Protein AF-A0A7W3NK98-F1 (afdb_monomer_lite)

Sequence (318 aa):
MTLRQGLCSRAEPLLAQVRAHPFWTGLCDGTLPPESLWHFAEQDFRFTVPAYARALARTAAVARRPEQGALLAGAAGATFESLSRMSRELDVLADRFGTPGPAGGISPTTLAHTSLLTAVSTASLAAAIGGLLPMTWFHQQVCLDLRRRLVPGTRYTDWIAQYCPGDGFDGYVEAYLALIDDLAATASEAELALLEDGFLHGAYYELAFCEAAWQLQSWAGTTSERNSRSDTVRRGRARTHRRRRLCRAGDVALSRTSGSEVAARGPARRGGGPGTCPRHQPPHDGDLPAARSGSGDQGGWPPLRRRFGGRALRKPQL

Structure (mmCIF, N/CA/C/O backbone):
data_AF-A0A7W3NK98-F1
#
_entry.id   AF-A0A7W3NK98-F1
#
loop_
_atom_site.group_PDB
_atom_site.id
_atom_site.type_symbol
_atom_site.label_atom_id
_atom_site.label_alt_id
_atom_site.label_comp_id
_atom_site.label_asym_id
_atom_site.label_entity_id
_atom_site.label_seq_id
_atom_site.pdbx_PDB_ins_code
_atom_site.Cartn_x
_atom_site.Cartn_y
_atom_site.Cartn_z
_atom_site.occupancy
_atom_site.B_iso_or_equiv
_atom_site.auth_seq_id
_atom_site.auth_comp_id
_atom_site.auth_asym_id
_atom_site.auth_atom_id
_atom_site.pdbx_PDB_model_num
ATOM 1 N N . MET A 1 1 ? -3.304 -15.460 -21.647 1.00 72.81 1 MET A N 1
ATOM 2 C CA . MET A 1 1 ? -3.395 -14.708 -20.380 1.00 72.81 1 MET A CA 1
ATOM 3 C C . MET A 1 1 ? -2.160 -13.831 -20.298 1.00 72.81 1 MET A C 1
ATOM 5 O O . MET A 1 1 ? -1.079 -14.359 -20.525 1.00 72.81 1 MET A O 1
ATOM 9 N N . THR A 1 2 ? -2.302 -12.520 -20.102 1.00 89.31 2 THR A N 1
ATOM 10 C CA . THR A 1 2 ? -1.141 -11.616 -19.975 1.00 89.31 2 THR A CA 1
ATOM 11 C C . THR A 1 2 ? -0.456 -11.800 -18.616 1.00 89.31 2 THR A C 1
ATOM 13 O O . THR A 1 2 ? -1.066 -12.347 -17.693 1.00 89.31 2 THR A O 1
ATOM 16 N N . LEU A 1 3 ? 0.794 -11.339 -18.467 1.00 90.75 3 LEU A N 1
ATOM 17 C CA . LEU A 1 3 ? 1.532 -11.449 -17.199 1.00 90.75 3 LEU A CA 1
ATOM 18 C C . LEU A 1 3 ? 0.762 -10.792 -16.045 1.00 90.75 3 LEU A C 1
ATOM 20 O O . LEU A 1 3 ? 0.559 -11.422 -15.007 1.00 90.75 3 LEU A O 1
ATOM 24 N N . ARG A 1 4 ? 0.232 -9.578 -16.255 1.00 92.94 4 ARG A N 1
ATOM 25 C CA . ARG A 1 4 ? -0.585 -8.894 -15.241 1.00 92.94 4 ARG A CA 1
ATOM 26 C C . ARG A 1 4 ? -1.823 -9.694 -14.826 1.00 92.94 4 ARG A C 1
ATOM 28 O O . ARG A 1 4 ? -2.125 -9.774 -13.642 1.00 92.94 4 ARG A O 1
ATOM 35 N N . GLN A 1 5 ? -2.510 -10.340 -15.774 1.00 92.25 5 GLN A N 1
ATOM 36 C CA . GLN A 1 5 ? -3.683 -11.169 -15.474 1.00 92.25 5 GLN A CA 1
ATOM 37 C C . GLN A 1 5 ? -3.290 -12.383 -14.629 1.00 92.25 5 GLN A C 1
ATOM 39 O O . GLN A 1 5 ? -4.005 -12.734 -13.694 1.00 92.25 5 GLN A O 1
ATOM 44 N N . GLY A 1 6 ? -2.138 -12.994 -14.925 1.00 94.19 6 GLY A N 1
ATOM 45 C CA . GLY A 1 6 ? -1.601 -14.095 -14.131 1.00 94.19 6 GLY A CA 1
ATOM 46 C C . GLY A 1 6 ? -1.246 -13.691 -12.706 1.00 94.19 6 GLY A C 1
ATOM 47 O O . GLY A 1 6 ? -1.590 -14.408 -11.770 1.00 94.19 6 GLY A O 1
ATOM 48 N N . LEU A 1 7 ? -0.623 -12.526 -12.530 1.00 94.69 7 LEU A N 1
ATOM 49 C CA . LEU A 1 7 ? -0.298 -11.979 -11.213 1.00 94.69 7 LEU A CA 1
ATOM 50 C C . LEU A 1 7 ? -1.551 -11.689 -10.387 1.00 94.69 7 LEU A C 1
ATOM 52 O O . LEU A 1 7 ? -1.683 -12.216 -9.282 1.00 94.69 7 LEU A O 1
ATOM 56 N N . CYS A 1 8 ? -2.506 -10.935 -10.940 1.00 93.44 8 CYS A N 1
ATOM 57 C CA . CYS A 1 8 ? -3.773 -10.651 -10.263 1.00 93.44 8 CYS A CA 1
ATOM 58 C C . CYS A 1 8 ? -4.520 -11.945 -9.908 1.00 93.44 8 CYS A C 1
ATOM 60 O O . CYS A 1 8 ? -4.970 -12.102 -8.777 1.00 93.44 8 CYS A O 1
ATOM 62 N N . SER A 1 9 ? -4.574 -12.920 -10.825 1.00 95.81 9 SER A N 1
ATOM 63 C CA . SER A 1 9 ? -5.206 -14.216 -10.557 1.00 95.81 9 SER A CA 1
ATOM 64 C C . SER A 1 9 ? -4.523 -14.991 -9.426 1.00 95.81 9 SER A C 1
ATOM 66 O O . SER A 1 9 ? -5.210 -15.673 -8.668 1.00 95.81 9 SER A O 1
ATOM 68 N N . ARG A 1 10 ? -3.193 -14.912 -9.298 1.00 95.69 10 ARG A N 1
ATOM 69 C CA . ARG A 1 10 ? -2.441 -15.557 -8.205 1.00 95.69 10 ARG A CA 1
ATOM 70 C C . ARG A 1 10 ? -2.635 -14.854 -6.864 1.00 95.69 10 ARG A C 1
ATOM 72 O O . ARG A 1 10 ? -2.562 -15.518 -5.835 1.00 95.69 10 ARG A O 1
ATOM 79 N N . ALA A 1 11 ? -2.881 -13.545 -6.866 1.00 95.94 11 ALA A N 1
ATOM 80 C CA . ALA A 1 11 ? -3.177 -12.784 -5.654 1.00 95.94 11 ALA A CA 1
ATOM 81 C C . ALA A 1 11 ? -4.646 -12.871 -5.217 1.00 95.94 11 ALA A C 1
ATOM 83 O O . ALA A 1 11 ? -4.938 -12.551 -4.068 1.00 95.94 11 ALA A O 1
ATOM 84 N N . GLU A 1 12 ? -5.565 -13.342 -6.066 1.00 96.12 12 GLU A N 1
ATOM 85 C CA . GLU A 1 12 ? -6.995 -13.421 -5.734 1.00 96.12 12 GLU A CA 1
ATOM 86 C C . GLU A 1 12 ? -7.292 -14.187 -4.425 1.00 96.12 12 GLU A C 1
ATOM 88 O O . GLU A 1 12 ? -8.077 -13.686 -3.619 1.00 96.12 12 GLU A O 1
ATOM 93 N N . PRO A 1 13 ? -6.643 -15.331 -4.110 1.00 97.38 13 PRO A N 1
ATOM 94 C CA . PRO A 1 13 ? -6.842 -15.997 -2.821 1.00 97.38 13 PRO A CA 1
ATOM 95 C C . PRO A 1 13 ? -6.403 -15.155 -1.613 1.00 97.38 13 PRO A C 1
ATOM 97 O O . PRO A 1 13 ? -6.993 -15.272 -0.538 1.00 97.38 13 PRO A O 1
ATOM 100 N N . LEU A 1 14 ? -5.375 -14.312 -1.763 1.00 97.19 14 LEU A N 1
ATOM 101 C CA . LEU A 1 14 ? -4.950 -13.374 -0.718 1.00 97.19 14 LEU A CA 1
ATOM 102 C C . LEU A 1 14 ? -5.929 -12.207 -0.616 1.00 97.19 14 LEU A C 1
ATOM 104 O O . LEU A 1 14 ? -6.336 -11.848 0.483 1.00 97.19 14 LEU A O 1
ATOM 108 N N . LEU A 1 15 ? -6.379 -11.665 -1.747 1.00 97.38 15 LEU A N 1
ATOM 109 C CA . LEU A 1 15 ? -7.379 -10.602 -1.777 1.00 97.38 15 LEU A CA 1
ATOM 110 C C . LEU A 1 15 ? -8.705 -11.040 -1.143 1.00 97.38 15 LEU A C 1
ATOM 112 O O . LEU A 1 15 ? -9.315 -10.274 -0.398 1.00 97.38 15 LEU A O 1
ATOM 116 N N . ALA A 1 16 ? -9.136 -12.278 -1.384 1.00 97.75 16 ALA A N 1
ATOM 117 C CA . ALA A 1 16 ? -10.306 -12.853 -0.732 1.00 97.75 16 ALA A CA 1
ATOM 118 C C . ALA A 1 16 ? -10.136 -12.916 0.796 1.00 97.75 16 ALA A C 1
ATOM 120 O O . ALA A 1 16 ? -11.060 -12.559 1.526 1.00 97.75 16 ALA A O 1
ATOM 121 N N . GLN A 1 17 ? -8.950 -13.302 1.281 1.00 98.25 17 GLN A N 1
ATOM 122 C CA . GLN A 1 17 ? -8.634 -13.292 2.714 1.00 98.25 17 GLN A CA 1
ATOM 123 C C . GLN A 1 17 ? -8.633 -11.876 3.289 1.00 98.25 17 GLN A C 1
ATOM 125 O O . GLN A 1 17 ? -9.236 -11.662 4.335 1.00 98.25 17 GLN A O 1
ATOM 130 N N . VAL A 1 18 ? -8.036 -10.903 2.590 1.00 97.50 18 VAL A N 1
ATOM 131 C CA . VAL A 1 18 ? -8.065 -9.488 2.989 1.00 97.50 18 VAL A CA 1
ATOM 132 C C . VAL A 1 18 ? -9.514 -9.011 3.108 1.00 97.50 18 VAL A C 1
ATOM 134 O O . VAL A 1 18 ? -9.921 -8.557 4.170 1.00 97.50 18 VAL A O 1
ATOM 137 N N . ARG A 1 19 ? -10.348 -9.197 2.080 1.00 97.00 19 ARG A N 1
ATOM 138 C CA . ARG A 1 19 ? -11.764 -8.779 2.104 1.00 97.00 19 ARG A CA 1
ATOM 139 C C . ARG A 1 19 ? -12.576 -9.441 3.222 1.00 97.00 19 ARG A C 1
ATOM 141 O O . ARG A 1 19 ? -13.471 -8.816 3.792 1.00 97.00 19 ARG A O 1
ATOM 148 N N . ALA A 1 20 ? -12.292 -10.705 3.526 1.00 97.12 20 ALA A N 1
ATOM 149 C CA . ALA A 1 20 ? -12.975 -11.454 4.579 1.00 97.12 20 ALA A CA 1
ATOM 150 C C . ALA A 1 20 ? -12.412 -11.189 5.986 1.00 97.12 20 ALA A C 1
ATOM 152 O O . ALA A 1 20 ? -13.015 -11.613 6.972 1.00 97.12 20 ALA A O 1
ATOM 153 N N . HIS A 1 21 ? -11.276 -10.498 6.102 1.00 98.50 21 HIS A N 1
ATOM 154 C CA . HIS A 1 21 ? -10.590 -10.307 7.371 1.00 98.50 21 HIS A CA 1
ATOM 155 C C . HIS A 1 21 ? -11.465 -9.526 8.378 1.00 98.50 21 HIS A C 1
ATOM 157 O O . HIS A 1 21 ? -12.137 -8.561 7.981 1.00 98.50 21 HIS A O 1
ATOM 163 N N . PRO A 1 22 ? -11.442 -9.874 9.684 1.00 98.25 22 PRO A N 1
ATOM 164 C CA . PRO A 1 22 ? -12.223 -9.183 10.716 1.00 98.25 22 PRO A CA 1
ATOM 165 C C . PRO A 1 22 ? -11.991 -7.672 10.767 1.00 98.25 22 PRO A C 1
ATOM 167 O O . PRO A 1 22 ? -12.928 -6.921 11.010 1.00 98.25 22 PRO A O 1
ATOM 170 N N . PHE A 1 23 ? -10.773 -7.218 10.455 1.00 98.44 23 PHE A N 1
ATOM 171 C CA . PHE A 1 23 ? -10.449 -5.792 10.337 1.00 98.44 23 PHE A CA 1
ATOM 172 C C . PHE A 1 23 ? -11.372 -5.054 9.349 1.00 98.44 23 PHE A C 1
ATOM 174 O O . PHE A 1 23 ? -12.040 -4.088 9.713 1.00 98.44 23 PHE A O 1
ATOM 181 N N . TRP A 1 24 ? -11.443 -5.526 8.099 1.00 97.88 24 TRP A N 1
ATOM 182 C CA . TRP A 1 24 ? -12.210 -4.868 7.036 1.00 97.88 24 TRP A CA 1
ATOM 183 C C . TRP A 1 24 ? -13.714 -5.105 7.172 1.00 97.88 24 TRP A C 1
ATOM 185 O O . TRP A 1 24 ? -14.511 -4.200 6.920 1.00 97.88 24 TRP A O 1
ATOM 195 N N . THR A 1 25 ? -14.113 -6.296 7.626 1.00 97.56 25 THR A N 1
ATOM 196 C CA . THR A 1 25 ? -15.523 -6.588 7.923 1.00 97.56 25 THR A CA 1
ATOM 197 C C . THR A 1 25 ? -16.031 -5.704 9.066 1.00 97.56 25 THR A C 1
ATOM 199 O O . THR A 1 25 ? -17.070 -5.067 8.913 1.00 97.56 25 THR A O 1
ATOM 202 N N . GLY A 1 26 ? -15.244 -5.561 10.137 1.00 97.69 26 GLY A N 1
ATOM 203 C CA . GLY A 1 26 ? -15.556 -4.693 11.269 1.00 97.69 26 GLY A CA 1
ATOM 204 C C . GLY A 1 26 ? -15.615 -3.204 10.914 1.00 97.69 26 GLY A C 1
ATOM 205 O O . GLY A 1 26 ? -16.369 -2.448 11.527 1.00 97.69 26 GLY A O 1
ATOM 206 N N . LEU A 1 27 ? -14.841 -2.757 9.917 1.00 96.88 27 LEU A N 1
ATOM 207 C CA . LEU A 1 27 ? -14.975 -1.403 9.368 1.00 96.88 27 LEU A CA 1
ATOM 208 C C . LEU A 1 27 ? -16.330 -1.206 8.683 1.00 96.88 27 LEU A C 1
ATOM 210 O O . LEU A 1 27 ? -16.964 -0.170 8.876 1.00 96.88 27 LEU A O 1
ATOM 214 N N . CYS A 1 28 ? -16.779 -2.195 7.905 1.00 96.88 28 CYS A N 1
ATOM 215 C CA . CYS A 1 28 ? -18.032 -2.115 7.153 1.00 96.88 28 CYS A CA 1
ATOM 216 C C . CYS A 1 28 ? -19.269 -2.082 8.051 1.00 96.88 28 CYS A C 1
ATOM 218 O O . CYS A 1 28 ? -20.207 -1.351 7.740 1.00 96.88 28 CYS A O 1
ATOM 220 N N . ASP A 1 29 ? -19.292 -2.883 9.119 1.00 97.19 29 ASP A N 1
ATOM 221 C CA . ASP A 1 29 ? -20.452 -3.030 10.011 1.00 97.19 29 ASP A CA 1
ATOM 222 C C . ASP A 1 29 ? -20.350 -2.208 11.310 1.00 97.19 29 ASP A C 1
ATOM 224 O O . ASP A 1 29 ? -21.316 -2.111 12.066 1.00 97.19 29 ASP A O 1
ATOM 228 N N . GLY A 1 30 ? -19.207 -1.559 11.554 1.00 97.19 30 GLY A N 1
ATOM 229 C CA . GLY A 1 30 ? -18.977 -0.723 12.730 1.00 97.19 30 GLY A CA 1
ATOM 230 C C . GLY A 1 30 ? -18.498 -1.472 13.977 1.00 97.19 30 GLY A C 1
ATOM 231 O O . GLY A 1 30 ? -18.404 -0.844 15.034 1.00 97.19 30 GLY A O 1
ATOM 232 N N . THR A 1 31 ? -18.196 -2.770 13.883 1.00 97.75 31 THR A N 1
ATOM 233 C CA . THR A 1 31 ? -17.768 -3.607 15.018 1.00 97.75 31 THR A CA 1
ATOM 234 C C . THR A 1 31 ? -16.256 -3.630 15.261 1.00 97.75 31 THR A C 1
ATOM 236 O O . THR A 1 31 ? -15.831 -4.122 16.307 1.00 97.75 31 THR A O 1
ATOM 239 N N . LEU A 1 32 ? -15.436 -3.084 14.349 1.00 97.81 32 LEU A N 1
ATOM 240 C CA . LEU A 1 32 ? -13.980 -2.986 14.544 1.00 97.81 32 LEU A CA 1
ATOM 241 C C . LEU A 1 32 ? -13.670 -2.248 15.865 1.00 97.81 32 LEU A C 1
ATOM 243 O O . LEU A 1 32 ? -14.261 -1.197 16.119 1.00 97.81 32 LEU A O 1
ATOM 247 N N . PRO A 1 33 ? -12.743 -2.740 16.708 1.00 95.94 33 PRO A N 1
ATOM 248 C CA . PRO A 1 33 ? -12.243 -1.956 17.829 1.00 95.94 33 PRO A CA 1
ATOM 249 C C . PRO A 1 33 ? -11.519 -0.682 17.351 1.00 95.94 33 PRO A C 1
ATOM 251 O O . PRO A 1 33 ? -10.667 -0.758 16.459 1.00 95.94 33 PRO A O 1
ATOM 254 N N . PRO A 1 34 ? -11.821 0.506 17.911 1.00 95.00 34 PRO A N 1
ATOM 255 C CA . PRO A 1 34 ? -11.167 1.754 17.508 1.00 95.00 34 PRO A CA 1
ATOM 256 C C . PRO A 1 34 ? -9.645 1.720 17.624 1.00 95.00 34 PRO A C 1
ATOM 258 O O . PRO A 1 34 ? -8.970 2.350 16.816 1.00 95.00 34 PRO A O 1
ATOM 261 N N . GLU A 1 35 ? -9.106 0.968 18.576 1.00 93.75 35 GLU A N 1
ATOM 262 C CA . GLU A 1 35 ? -7.672 0.791 18.776 1.00 93.75 35 GLU A CA 1
ATOM 263 C C . GLU A 1 35 ? -7.017 0.139 17.556 1.00 93.75 35 GLU A C 1
ATOM 265 O O . GLU A 1 35 ? -5.919 0.532 17.166 1.00 93.75 35 GLU A O 1
ATOM 270 N N . SER A 1 36 ? -7.698 -0.819 16.916 1.00 95.56 36 SER A N 1
ATOM 271 C CA . SER A 1 36 ? -7.198 -1.480 15.709 1.00 95.56 36 SER A CA 1
ATOM 272 C C . SER A 1 36 ? -7.157 -0.508 14.532 1.00 95.56 36 SER A C 1
ATOM 274 O O . SER A 1 36 ? -6.169 -0.480 13.798 1.00 95.56 36 SER A O 1
ATOM 276 N N . LEU A 1 37 ? -8.191 0.329 14.367 1.00 96.06 37 LEU A N 1
ATOM 277 C CA . LEU A 1 37 ? -8.194 1.369 13.332 1.00 96.06 37 LEU A CA 1
ATOM 278 C C . LEU A 1 37 ? -7.112 2.422 13.589 1.00 96.06 37 LEU A C 1
ATOM 280 O O . LEU A 1 37 ? -6.403 2.814 12.665 1.00 96.06 37 LEU A O 1
ATOM 284 N N . TRP A 1 38 ? -6.966 2.854 14.843 1.00 94.56 38 TRP A N 1
ATOM 285 C CA . TRP A 1 38 ? -5.908 3.771 15.252 1.00 94.56 38 TRP A CA 1
ATOM 286 C C . TRP A 1 38 ? -4.528 3.200 14.921 1.00 94.56 38 TRP A C 1
ATOM 288 O O . TRP A 1 38 ? -3.727 3.871 14.276 1.00 94.56 38 TRP A O 1
ATOM 298 N N . HIS A 1 39 ? -4.268 1.944 15.299 1.00 94.69 39 HIS A N 1
ATOM 299 C CA . HIS A 1 39 ? -3.000 1.277 15.016 1.00 94.69 39 HIS A CA 1
ATOM 300 C C . HIS A 1 39 ? -2.732 1.195 13.510 1.00 94.69 39 HIS A C 1
ATOM 302 O O . HIS A 1 39 ? -1.633 1.526 13.073 1.00 94.69 39 HIS A O 1
ATOM 308 N N . PHE A 1 40 ? -3.731 0.804 12.710 1.00 96.56 40 PHE A N 1
ATOM 309 C CA . PHE A 1 40 ? -3.625 0.778 11.250 1.00 96.56 40 PHE A CA 1
ATOM 310 C C . PHE A 1 40 ? -3.227 2.149 10.694 1.00 96.56 40 PHE A C 1
ATOM 312 O O . PHE A 1 40 ? -2.207 2.270 10.016 1.00 96.56 40 PHE A O 1
ATOM 319 N N . ALA A 1 41 ? -4.005 3.184 11.020 1.00 95.62 41 ALA A N 1
ATOM 320 C CA . ALA A 1 41 ? -3.813 4.525 10.485 1.00 95.62 41 ALA A CA 1
ATOM 321 C C . ALA A 1 41 ? -2.473 5.128 10.932 1.00 95.62 41 ALA A C 1
ATOM 323 O O . ALA A 1 41 ? -1.786 5.767 10.137 1.00 95.62 41 ALA A O 1
ATOM 324 N N . GLU A 1 42 ? -2.066 4.896 12.183 1.00 94.81 42 GLU A N 1
ATOM 325 C CA . GLU A 1 42 ? -0.797 5.396 12.703 1.00 94.81 42 GLU A CA 1
ATOM 326 C C . GLU A 1 42 ? 0.400 4.721 12.022 1.00 94.81 42 GLU A C 1
ATOM 328 O O . GLU A 1 42 ? 1.334 5.411 11.604 1.00 94.81 42 GLU A O 1
ATOM 333 N N . GLN A 1 43 ? 0.389 3.389 11.895 1.00 96.56 43 GLN A N 1
ATOM 334 C CA . GLN A 1 43 ? 1.475 2.661 11.234 1.00 96.56 43 GLN A CA 1
ATOM 335 C C . GLN A 1 43 ? 1.597 3.057 9.760 1.00 96.56 43 GLN A C 1
ATOM 337 O O . GLN A 1 43 ? 2.711 3.256 9.262 1.00 96.56 43 GLN A O 1
ATOM 342 N N . ASP A 1 44 ? 0.459 3.214 9.083 1.00 96.88 44 ASP A N 1
ATOM 343 C CA . ASP A 1 44 ? 0.411 3.566 7.670 1.00 96.88 44 ASP A CA 1
ATOM 344 C C . ASP A 1 44 ? 0.942 4.986 7.428 1.00 96.88 44 ASP A C 1
ATOM 346 O O . ASP A 1 44 ? 1.888 5.182 6.661 1.00 96.88 44 ASP A O 1
ATOM 350 N N . PHE A 1 45 ? 0.424 5.966 8.176 1.00 96.19 45 PHE A N 1
ATOM 351 C CA . PHE A 1 45 ? 0.848 7.365 8.097 1.00 96.19 45 PHE A CA 1
ATOM 352 C C . PHE A 1 45 ? 2.324 7.563 8.459 1.00 96.19 45 PHE A C 1
ATOM 354 O O . PHE A 1 45 ? 3.057 8.249 7.744 1.00 96.19 45 PHE A O 1
ATOM 361 N N . ARG A 1 46 ? 2.779 6.998 9.585 1.00 95.88 46 ARG A N 1
ATOM 362 C CA . ARG A 1 46 ? 4.126 7.283 10.103 1.00 95.88 46 ARG A CA 1
ATOM 363 C C . ARG A 1 46 ? 5.223 6.549 9.340 1.00 95.88 46 ARG A C 1
ATOM 365 O O . ARG A 1 46 ? 6.336 7.071 9.245 1.00 95.88 46 ARG A O 1
ATOM 372 N N . PHE A 1 47 ? 4.949 5.345 8.832 1.00 97.81 47 PHE A N 1
ATOM 373 C CA . PHE A 1 47 ? 6.000 4.449 8.341 1.00 97.81 47 PHE A CA 1
ATOM 374 C C . PHE A 1 47 ? 5.764 3.961 6.914 1.00 97.81 47 PHE A C 1
ATOM 376 O O . PHE A 1 47 ? 6.642 4.161 6.068 1.00 97.81 47 PHE A O 1
ATOM 383 N N . THR A 1 48 ? 4.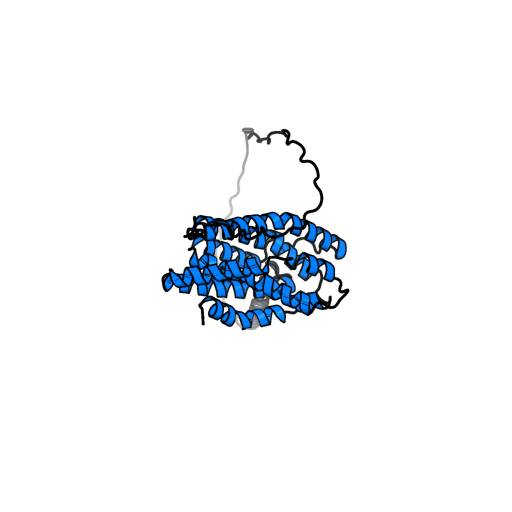611 3.347 6.636 1.00 98.00 48 THR A N 1
ATOM 384 C CA . THR A 1 48 ? 4.363 2.666 5.357 1.00 98.00 48 THR A CA 1
ATOM 385 C C . THR A 1 48 ? 4.289 3.652 4.194 1.00 98.00 48 THR A C 1
ATOM 387 O O . THR A 1 48 ? 5.089 3.548 3.263 1.00 98.00 48 THR A O 1
ATOM 390 N N . VAL A 1 49 ? 3.417 4.662 4.265 1.00 98.19 49 VAL A N 1
ATOM 391 C CA . VAL A 1 49 ? 3.215 5.644 3.184 1.00 98.19 49 VAL A CA 1
ATOM 392 C C . VAL A 1 49 ? 4.484 6.457 2.886 1.00 98.19 49 VAL A C 1
ATOM 394 O O . VAL A 1 49 ? 4.865 6.547 1.715 1.00 98.19 49 VAL A O 1
ATOM 397 N N . PRO A 1 50 ? 5.242 6.973 3.879 1.00 98.44 50 PRO A N 1
ATOM 398 C CA . PRO A 1 50 ? 6.519 7.630 3.603 1.00 98.44 50 PRO A CA 1
ATOM 399 C C . PRO A 1 50 ? 7.562 6.701 2.965 1.00 98.44 50 PRO A C 1
ATOM 401 O O . PRO A 1 50 ? 8.353 7.141 2.127 1.00 98.44 50 PRO A O 1
ATOM 404 N N . ALA A 1 51 ? 7.616 5.427 3.372 1.00 98.69 51 ALA A N 1
ATOM 405 C CA . ALA A 1 51 ? 8.528 4.452 2.774 1.00 98.69 51 ALA A CA 1
ATOM 406 C C . ALA A 1 51 ? 8.140 4.141 1.325 1.00 98.69 51 ALA A C 1
ATOM 408 O O . ALA A 1 51 ? 9.017 4.127 0.459 1.00 98.69 51 ALA A O 1
ATOM 409 N N . TYR A 1 52 ? 6.843 3.979 1.064 1.00 98.62 52 TYR A N 1
ATOM 410 C CA . TYR A 1 52 ? 6.286 3.771 -0.265 1.00 98.62 52 TYR A CA 1
ATOM 411 C C . TYR A 1 52 ? 6.578 4.956 -1.196 1.00 98.62 52 TYR A C 1
ATOM 413 O O . TYR A 1 52 ? 7.143 4.763 -2.271 1.00 98.62 52 TYR A O 1
ATOM 421 N N . ALA A 1 53 ? 6.338 6.194 -0.748 1.00 98.56 53 ALA A N 1
ATOM 422 C CA . ALA A 1 53 ? 6.643 7.405 -1.515 1.00 98.56 53 ALA A CA 1
ATOM 423 C C . ALA A 1 53 ? 8.131 7.499 -1.906 1.00 98.56 53 ALA A C 1
ATOM 425 O O . ALA A 1 53 ? 8.477 7.788 -3.054 1.00 98.56 53 ALA A O 1
ATOM 426 N N . ARG A 1 54 ? 9.041 7.188 -0.971 1.00 98.81 54 ARG A N 1
ATOM 427 C CA . ARG A 1 54 ? 10.487 7.137 -1.255 1.00 98.81 54 ARG A CA 1
ATOM 428 C C . ARG A 1 54 ? 10.847 6.021 -2.234 1.00 98.81 54 ARG A C 1
ATOM 430 O O . ARG A 1 54 ? 11.712 6.223 -3.083 1.00 98.81 54 ARG A O 1
ATOM 437 N N . ALA A 1 55 ? 10.224 4.853 -2.111 1.00 98.69 55 ALA A N 1
ATOM 438 C CA . ALA A 1 55 ? 10.454 3.730 -3.012 1.00 98.69 55 ALA A CA 1
ATOM 439 C C . ALA A 1 55 ? 9.991 4.052 -4.444 1.00 98.69 55 ALA A C 1
ATOM 441 O O . ALA A 1 55 ? 10.728 3.794 -5.397 1.00 98.69 55 ALA A O 1
ATOM 442 N N . LEU A 1 56 ? 8.841 4.712 -4.595 1.00 98.62 56 LEU A N 1
ATOM 443 C CA . LEU A 1 56 ? 8.362 5.236 -5.874 1.00 98.62 56 LEU A CA 1
ATOM 444 C C . LEU A 1 56 ? 9.354 6.227 -6.493 1.00 98.62 56 LEU A C 1
ATOM 446 O O . LEU A 1 56 ? 9.728 6.067 -7.653 1.00 98.62 56 LEU A O 1
ATOM 450 N N . ALA A 1 57 ? 9.855 7.188 -5.711 1.00 98.69 57 ALA A N 1
ATOM 451 C CA . ALA A 1 57 ? 10.837 8.163 -6.187 1.00 98.69 57 ALA A CA 1
ATOM 452 C C . ALA A 1 57 ? 12.149 7.504 -6.656 1.00 98.69 57 ALA A C 1
ATOM 454 O O . ALA A 1 57 ? 12.682 7.859 -7.706 1.00 98.69 57 ALA A O 1
ATOM 455 N N . ARG A 1 58 ? 12.654 6.506 -5.914 1.00 98.69 58 ARG A N 1
ATOM 456 C CA . ARG A 1 58 ? 13.833 5.718 -6.326 1.00 98.69 58 ARG A CA 1
ATOM 457 C C . ARG A 1 58 ? 13.580 4.964 -7.626 1.00 98.69 58 ARG A C 1
ATOM 459 O O . ARG A 1 58 ? 14.435 4.961 -8.503 1.00 98.69 58 ARG A O 1
ATOM 466 N N . THR A 1 59 ? 12.393 4.379 -7.762 1.00 98.38 59 THR A N 1
ATOM 467 C CA . THR A 1 59 ? 12.002 3.632 -8.963 1.00 98.38 59 THR A CA 1
ATOM 468 C C . THR A 1 59 ? 11.885 4.556 -10.174 1.00 98.38 59 THR A C 1
ATOM 470 O O . THR A 1 59 ? 12.357 4.216 -11.256 1.00 98.38 59 THR A O 1
ATOM 473 N N . ALA A 1 60 ? 11.335 5.761 -9.988 1.00 98.25 60 ALA A N 1
ATOM 474 C CA . ALA A 1 60 ? 11.255 6.782 -11.029 1.00 98.25 60 ALA A CA 1
ATOM 475 C C . ALA A 1 60 ? 12.642 7.172 -11.563 1.00 98.25 60 ALA A C 1
ATOM 477 O O . ALA A 1 60 ? 12.816 7.315 -12.771 1.00 98.25 60 ALA A O 1
ATOM 478 N N . ALA A 1 61 ? 13.635 7.294 -10.676 1.00 97.56 61 ALA A N 1
ATOM 479 C CA . ALA A 1 61 ? 15.005 7.654 -11.040 1.00 97.56 61 ALA A CA 1
ATOM 480 C C . ALA A 1 61 ? 15.722 6.597 -11.901 1.00 97.56 61 ALA A C 1
ATOM 482 O O . ALA A 1 61 ? 16.673 6.936 -12.602 1.00 97.56 61 ALA A O 1
ATOM 483 N N . VAL A 1 62 ? 15.274 5.337 -11.868 1.00 95.94 62 VAL A N 1
ATOM 484 C CA . VAL A 1 62 ? 15.851 4.222 -12.646 1.00 95.94 62 VAL A CA 1
ATOM 485 C C . VAL A 1 62 ? 14.923 3.724 -13.760 1.00 95.94 62 VAL A C 1
ATOM 487 O O . VAL A 1 62 ? 15.153 2.662 -14.342 1.00 95.94 62 VAL A O 1
ATOM 490 N N . ALA A 1 63 ? 13.857 4.469 -14.061 1.00 95.44 63 ALA A N 1
ATOM 491 C CA . ALA A 1 63 ? 12.905 4.112 -15.103 1.00 95.44 63 ALA A CA 1
ATOM 492 C C . ALA A 1 63 ? 13.573 4.067 -16.490 1.00 95.44 63 ALA A C 1
ATOM 494 O O . ALA A 1 63 ? 14.375 4.931 -16.844 1.00 95.44 63 ALA A O 1
ATOM 495 N N . ARG A 1 64 ? 13.208 3.071 -17.309 1.00 93.75 64 ARG A N 1
ATOM 496 C CA . ARG A 1 64 ? 13.781 2.879 -18.657 1.00 93.75 64 ARG A CA 1
ATOM 497 C C . ARG A 1 64 ? 13.233 3.876 -19.677 1.00 93.75 64 ARG A C 1
ATOM 499 O O . ARG A 1 64 ? 13.893 4.161 -20.674 1.00 93.75 64 ARG A O 1
ATOM 506 N N . ARG A 1 65 ? 12.008 4.365 -19.460 1.00 93.38 65 ARG A N 1
ATOM 507 C CA . ARG A 1 65 ? 11.295 5.258 -20.381 1.00 93.38 65 ARG A CA 1
ATOM 508 C C . ARG A 1 65 ? 10.822 6.530 -19.665 1.00 93.38 65 ARG A C 1
ATOM 510 O O . ARG A 1 65 ? 10.373 6.430 -18.519 1.00 93.38 65 ARG A O 1
ATOM 517 N N . PRO A 1 66 ? 10.869 7.710 -20.313 1.00 95.06 66 PRO A N 1
ATOM 518 C CA . PRO A 1 66 ? 10.465 8.972 -19.691 1.00 95.06 66 PRO A CA 1
ATOM 519 C C . PRO A 1 66 ? 9.049 8.969 -19.100 1.00 95.06 66 PRO A C 1
ATOM 521 O O . PRO A 1 66 ? 8.829 9.532 -18.034 1.00 95.06 66 PRO A O 1
ATOM 524 N N . GLU A 1 67 ? 8.088 8.315 -19.750 1.00 94.12 67 GLU A N 1
ATOM 525 C CA . GLU A 1 67 ? 6.704 8.213 -19.280 1.00 94.12 67 GLU A CA 1
ATOM 526 C C . GLU A 1 67 ? 6.554 7.355 -18.018 1.00 94.12 67 GLU A C 1
ATOM 528 O O . GLU A 1 67 ? 5.752 7.695 -17.152 1.00 94.12 67 GLU A O 1
ATOM 533 N N . GLN A 1 68 ? 7.363 6.300 -17.872 1.00 94.75 68 GLN A N 1
ATOM 534 C CA . GLN A 1 68 ? 7.403 5.480 -16.660 1.00 94.75 68 GLN A CA 1
ATOM 535 C C . GLN A 1 68 ? 7.956 6.318 -15.507 1.00 94.75 68 GLN A C 1
ATOM 537 O O . GLN A 1 68 ? 7.370 6.365 -14.427 1.00 94.75 68 GLN A O 1
ATOM 542 N N . GLY A 1 69 ? 9.048 7.046 -15.770 1.00 96.69 69 GLY A N 1
ATOM 543 C CA . GLY A 1 69 ? 9.635 7.983 -14.817 1.00 96.69 69 GLY A CA 1
ATOM 544 C C . GLY A 1 69 ? 8.645 9.067 -14.391 1.00 96.69 69 GLY A C 1
ATOM 545 O O . GLY A 1 69 ? 8.498 9.322 -13.201 1.00 96.69 69 GLY A O 1
ATOM 546 N N . ALA A 1 70 ? 7.910 9.660 -15.335 1.00 97.31 70 ALA A N 1
ATOM 547 C CA . ALA A 1 70 ? 6.905 10.681 -15.044 1.00 97.31 70 ALA A CA 1
ATOM 548 C C . ALA A 1 70 ? 5.737 10.139 -14.202 1.00 97.31 70 ALA A C 1
ATOM 550 O O . ALA A 1 70 ? 5.336 10.791 -13.238 1.00 97.31 70 ALA A O 1
ATOM 551 N N . LEU A 1 71 ? 5.222 8.946 -14.528 1.00 96.06 71 LEU A N 1
ATOM 552 C CA . LEU A 1 71 ? 4.163 8.287 -13.758 1.00 96.06 71 LEU A CA 1
ATOM 553 C C . LEU A 1 71 ? 4.610 8.030 -12.312 1.00 96.06 71 LEU A C 1
ATOM 555 O O . LEU A 1 71 ? 3.921 8.434 -11.378 1.00 96.06 71 LEU A O 1
ATOM 559 N N . LEU A 1 72 ? 5.780 7.412 -12.128 1.00 97.69 72 LEU A N 1
ATOM 560 C CA . LEU A 1 72 ? 6.328 7.051 -10.816 1.00 97.69 72 LEU A CA 1
ATOM 561 C C . LEU A 1 72 ? 6.783 8.274 -9.999 1.00 97.69 72 LEU A C 1
ATOM 563 O O . LEU A 1 72 ? 6.693 8.276 -8.773 1.00 97.69 72 LEU A O 1
ATOM 567 N N . ALA A 1 73 ? 7.260 9.337 -10.645 1.00 98.19 73 ALA A N 1
ATOM 568 C CA . ALA A 1 73 ? 7.595 10.582 -9.957 1.00 98.19 73 ALA A CA 1
ATOM 569 C C . ALA A 1 73 ? 6.328 11.317 -9.492 1.00 98.19 73 ALA A C 1
ATOM 571 O O . ALA A 1 73 ? 6.256 11.750 -8.342 1.00 98.19 73 ALA A O 1
ATOM 572 N N . GLY A 1 74 ? 5.309 11.405 -10.356 1.00 96.56 74 GLY A N 1
ATOM 573 C CA . GLY A 1 74 ? 4.003 11.963 -9.995 1.00 96.56 74 GLY A CA 1
ATOM 574 C C . GLY A 1 74 ? 3.346 11.182 -8.859 1.00 96.56 74 GLY A C 1
ATOM 575 O O . GLY A 1 74 ? 2.811 11.771 -7.925 1.00 96.56 74 GLY A O 1
ATOM 576 N N . ALA A 1 75 ? 3.476 9.857 -8.893 1.00 95.56 75 ALA A N 1
ATOM 577 C CA . ALA A 1 75 ? 3.066 8.967 -7.821 1.00 95.56 75 ALA A CA 1
ATOM 578 C C . ALA A 1 75 ? 3.708 9.286 -6.476 1.00 95.56 75 ALA A C 1
ATOM 580 O O . ALA A 1 75 ? 3.022 9.387 -5.459 1.00 95.56 75 ALA A O 1
ATOM 581 N N . ALA A 1 76 ? 5.036 9.426 -6.477 1.00 98.19 76 ALA A N 1
ATOM 582 C CA . ALA A 1 76 ? 5.792 9.723 -5.276 1.00 98.19 76 ALA A CA 1
ATOM 583 C C . ALA A 1 76 ? 5.357 11.071 -4.693 1.00 98.19 76 ALA A C 1
ATOM 585 O O . ALA A 1 76 ? 5.115 11.158 -3.492 1.00 98.19 76 ALA A O 1
ATOM 586 N N . GLY A 1 77 ? 5.197 12.089 -5.548 1.00 97.69 77 GLY A N 1
ATOM 587 C CA . GLY A 1 77 ? 4.693 13.409 -5.167 1.00 97.69 77 GLY A CA 1
ATOM 588 C C . GLY A 1 77 ? 3.316 13.337 -4.507 1.00 97.69 77 GLY A C 1
ATOM 589 O O . GLY A 1 77 ? 3.179 13.735 -3.353 1.00 97.69 77 GLY A O 1
ATOM 590 N N . ALA A 1 78 ? 2.336 12.730 -5.182 1.00 94.31 78 ALA A N 1
ATOM 591 C CA . ALA A 1 78 ? 0.979 12.571 -4.652 1.00 94.31 78 ALA A CA 1
ATOM 592 C C . ALA A 1 78 ? 0.952 11.795 -3.318 1.00 94.31 78 ALA A C 1
ATOM 594 O O . ALA A 1 78 ? 0.229 12.159 -2.392 1.00 94.31 78 ALA A O 1
ATOM 595 N N . THR A 1 79 ? 1.788 10.760 -3.190 1.00 95.88 79 THR A N 1
ATOM 596 C CA . THR A 1 79 ? 1.924 9.979 -1.948 1.00 95.88 79 THR A CA 1
ATOM 597 C C . THR A 1 79 ? 2.556 10.801 -0.814 1.00 95.88 79 THR A C 1
ATOM 599 O O . THR A 1 79 ? 2.173 10.657 0.342 1.00 95.88 79 THR A O 1
ATOM 602 N N . PHE A 1 80 ? 3.514 11.691 -1.097 1.00 97.88 80 PHE A N 1
ATOM 603 C CA . PHE A 1 80 ? 4.039 12.602 -0.072 1.00 97.88 80 PHE A CA 1
ATOM 604 C C . PHE A 1 80 ? 3.009 13.659 0.333 1.00 97.88 80 PHE A C 1
ATOM 606 O O . PHE A 1 80 ? 2.859 13.948 1.520 1.00 97.88 80 PHE A O 1
ATOM 613 N N . GLU A 1 81 ? 2.278 14.215 -0.630 1.00 95.69 81 GLU A N 1
ATOM 614 C CA . GLU A 1 81 ? 1.234 15.213 -0.386 1.00 95.69 81 GLU A CA 1
ATOM 615 C C . GLU A 1 81 ? 0.086 14.651 0.466 1.00 95.69 81 GLU A C 1
ATOM 617 O O . GLU A 1 81 ? -0.472 15.366 1.308 1.00 95.69 81 GLU A O 1
ATOM 622 N N . SER A 1 82 ? -0.228 13.355 0.329 1.00 93.75 82 SER A N 1
ATOM 623 C CA . SER A 1 82 ? -1.273 12.710 1.128 1.00 93.75 82 SER A CA 1
ATOM 624 C C . SER A 1 82 ? -0.957 12.661 2.624 1.00 93.75 82 SER A C 1
ATOM 626 O O . SER A 1 82 ? -1.892 12.590 3.419 1.00 93.75 82 SER A O 1
ATOM 628 N N . LEU A 1 83 ? 0.312 12.761 3.039 1.00 95.56 83 LEU A N 1
ATOM 629 C CA . LEU A 1 83 ? 0.699 12.729 4.456 1.00 95.56 83 LEU A CA 1
ATOM 630 C C . LEU A 1 83 ? 0.039 13.859 5.257 1.00 95.56 83 LEU A C 1
ATOM 632 O O . LEU A 1 83 ? -0.451 13.629 6.359 1.00 95.56 83 LEU A O 1
ATOM 636 N N . SER A 1 84 ? -0.065 15.065 4.694 1.00 93.00 84 SER A N 1
ATOM 637 C CA . SER A 1 84 ? -0.740 16.189 5.361 1.00 93.00 84 SER A CA 1
ATOM 638 C C . SER A 1 84 ? -2.228 15.912 5.599 1.00 93.00 84 SER A C 1
ATOM 640 O O . SER A 1 84 ? -2.784 16.307 6.623 1.00 93.00 84 SER A O 1
ATOM 642 N N . ARG A 1 85 ? -2.886 15.218 4.661 1.00 91.94 85 ARG A N 1
ATOM 643 C CA . ARG A 1 85 ? -4.276 14.769 4.816 1.00 91.94 85 ARG A CA 1
ATOM 644 C C . ARG A 1 85 ? -4.375 13.681 5.888 1.00 91.94 85 ARG A C 1
ATOM 646 O O . ARG A 1 85 ? -5.176 13.834 6.801 1.00 91.94 85 ARG A O 1
ATOM 653 N N . MET A 1 86 ? -3.529 12.657 5.817 1.00 94.12 86 MET A N 1
ATOM 654 C CA . MET A 1 86 ? -3.520 11.542 6.772 1.00 94.12 86 MET A CA 1
ATOM 655 C C . MET A 1 86 ? -3.239 11.992 8.211 1.00 94.12 86 MET A C 1
ATOM 657 O O . MET A 1 86 ? -3.831 11.464 9.146 1.00 94.12 86 MET A O 1
ATOM 661 N N . SER A 1 87 ? -2.388 13.005 8.404 1.00 93.19 87 SER A N 1
ATOM 662 C CA . SER A 1 87 ? -2.162 13.596 9.728 1.00 93.19 87 SER A CA 1
ATOM 663 C C . SER A 1 87 ? -3.456 14.164 10.315 1.00 93.19 87 SER A C 1
ATOM 665 O O . SER A 1 87 ? -3.771 13.892 11.467 1.00 93.19 87 SER A O 1
ATOM 667 N N . ARG A 1 88 ? -4.238 14.903 9.516 1.00 92.19 88 ARG A N 1
ATOM 668 C CA . ARG A 1 88 ? -5.537 15.439 9.957 1.00 92.19 88 ARG A CA 1
ATOM 669 C C . ARG A 1 88 ? -6.559 14.333 10.203 1.00 92.19 88 ARG A C 1
ATOM 671 O O . ARG A 1 88 ? -7.374 14.445 11.107 1.00 92.19 88 ARG A O 1
ATOM 678 N N . GLU A 1 89 ? -6.522 13.262 9.415 1.00 90.81 89 GLU A N 1
ATOM 679 C CA . GLU A 1 89 ? -7.384 12.092 9.624 1.00 90.81 89 GLU A CA 1
ATOM 680 C C . GLU A 1 89 ? -7.092 11.392 10.951 1.00 90.81 89 GLU A C 1
ATOM 682 O O . GLU A 1 89 ? -8.025 10.947 11.620 1.00 90.81 89 GLU A O 1
ATOM 687 N N . LEU A 1 90 ? -5.822 11.330 11.360 1.00 91.38 90 LEU A N 1
ATOM 688 C CA . LEU A 1 90 ? -5.452 10.842 12.686 1.00 91.38 90 LEU A CA 1
ATOM 689 C C . LEU A 1 90 ? -5.992 11.741 13.796 1.00 91.38 90 LEU A C 1
ATOM 691 O O . LEU A 1 90 ? -6.522 11.212 14.769 1.00 91.38 90 LEU A O 1
ATOM 695 N N . ASP A 1 91 ? -5.926 13.064 13.643 1.00 91.00 91 ASP A N 1
ATOM 696 C CA . ASP A 1 91 ? -6.507 13.993 14.622 1.00 91.00 91 ASP A CA 1
ATOM 697 C C . ASP A 1 91 ? -8.029 13.785 14.744 1.00 91.00 91 ASP A C 1
ATOM 699 O O . ASP A 1 91 ? -8.562 13.653 15.842 1.00 91.00 91 ASP A O 1
ATOM 703 N N . VAL A 1 92 ? -8.735 13.622 13.619 1.00 91.31 92 VAL A N 1
ATOM 704 C CA . VAL A 1 92 ? -10.180 13.326 13.614 1.00 91.31 92 VAL A CA 1
ATOM 705 C C . VAL A 1 92 ? -10.493 11.979 14.277 1.00 91.31 92 VAL A C 1
ATOM 707 O O . VAL A 1 92 ? -11.481 11.857 15.006 1.00 91.31 92 VAL A O 1
ATOM 710 N N . LEU A 1 93 ? -9.674 10.950 14.041 1.00 91.25 93 LEU A N 1
ATOM 711 C CA . LEU A 1 93 ? -9.824 9.656 14.713 1.00 91.25 93 LEU A CA 1
ATOM 712 C C . LEU A 1 93 ? -9.594 9.771 16.225 1.00 91.25 93 LEU A C 1
ATOM 714 O O . LEU A 1 93 ? -10.366 9.188 16.992 1.00 91.25 93 LEU A O 1
ATOM 718 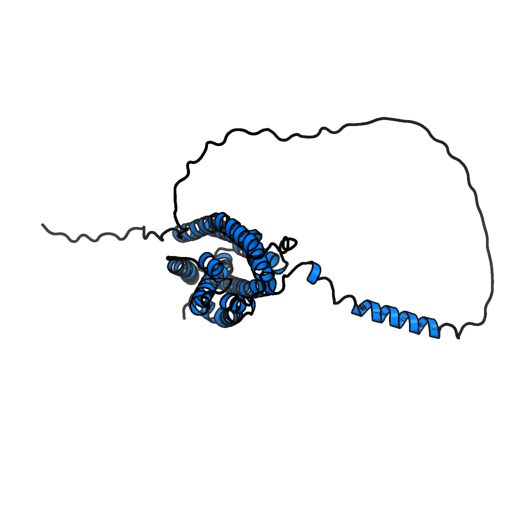N N . ALA A 1 94 ? -8.574 10.528 16.637 1.00 90.44 94 ALA A N 1
ATOM 719 C CA . ALA A 1 94 ? -8.265 10.808 18.035 1.00 90.44 94 ALA A CA 1
ATOM 720 C C . ALA A 1 94 ? -9.433 11.509 18.733 1.00 90.44 94 ALA A C 1
ATOM 722 O O . ALA A 1 94 ? -9.851 11.080 19.806 1.00 90.44 94 ALA A O 1
ATOM 723 N N . ASP A 1 95 ? -9.994 12.544 18.110 1.00 91.00 95 ASP A N 1
ATOM 724 C CA . ASP A 1 95 ? -11.117 13.299 18.663 1.00 91.00 95 ASP A CA 1
ATOM 725 C C . ASP A 1 95 ? -12.373 12.430 18.797 1.00 91.00 95 ASP A C 1
ATOM 727 O O . ASP A 1 95 ? -13.122 12.536 19.770 1.00 91.00 95 ASP A O 1
ATOM 731 N N . ARG A 1 96 ? -12.607 11.533 17.831 1.00 90.81 96 ARG A N 1
ATOM 732 C CA . ARG A 1 96 ? -13.810 10.694 17.799 1.00 90.81 96 ARG A CA 1
ATOM 733 C C . ARG A 1 96 ? -13.761 9.519 18.772 1.00 90.81 96 ARG A C 1
ATOM 735 O O . ARG A 1 96 ? -14.801 9.140 19.311 1.00 90.81 96 ARG A O 1
ATOM 742 N N . PHE A 1 97 ? -12.600 8.891 18.941 1.00 90.31 97 PHE A N 1
ATOM 743 C CA . PHE A 1 97 ? -12.480 7.617 19.660 1.00 90.31 97 PHE A CA 1
ATOM 744 C C . PHE A 1 97 ? -11.484 7.633 20.821 1.00 90.31 97 PHE A C 1
ATOM 746 O O . PHE A 1 97 ? -11.368 6.635 21.529 1.00 90.31 97 PHE A O 1
ATOM 753 N N . GLY A 1 98 ? -10.805 8.756 21.044 1.00 84.94 98 GLY A N 1
ATOM 754 C CA . GLY A 1 98 ? -9.662 8.850 21.939 1.00 84.94 98 GLY A CA 1
ATOM 755 C C . GLY A 1 98 ? -8.379 8.335 21.286 1.00 84.94 98 GLY A C 1
ATOM 756 O O . GLY A 1 98 ? -8.396 7.639 20.270 1.00 84.94 98 GLY A O 1
ATOM 757 N N . THR A 1 99 ? -7.241 8.669 21.898 1.00 73.81 99 THR A N 1
ATOM 758 C CA . THR A 1 99 ? -5.947 8.093 21.520 1.00 73.81 99 THR A CA 1
ATOM 759 C C . THR A 1 99 ? -5.618 6.936 22.465 1.00 73.81 99 THR A C 1
ATOM 761 O O . THR A 1 99 ? -5.527 7.146 23.675 1.00 73.81 99 THR A O 1
ATOM 764 N N . PRO A 1 100 ? -5.374 5.718 21.958 1.00 67.50 100 PRO A N 1
ATOM 765 C CA . PRO A 1 100 ? -4.875 4.607 22.773 1.00 67.50 100 PRO A CA 1
ATOM 766 C C . PRO A 1 100 ? -3.434 4.815 23.294 1.00 67.50 100 PRO A C 1
ATOM 768 O O . PRO A 1 100 ? -2.868 3.924 23.923 1.00 67.50 100 PRO A O 1
ATOM 771 N N . GLY A 1 101 ? -2.819 5.973 23.023 1.00 63.16 101 GLY A N 1
ATOM 772 C CA . GLY A 1 101 ? -1.374 6.188 23.070 1.00 63.16 101 GLY A CA 1
ATOM 773 C C . GLY A 1 101 ? -0.693 5.804 21.744 1.00 63.16 101 GLY A C 1
ATOM 774 O O . GLY A 1 101 ? -1.315 5.179 20.883 1.00 63.16 101 GLY A O 1
ATOM 775 N N . PRO A 1 102 ? 0.575 6.200 21.527 1.00 59.91 102 PRO A N 1
ATOM 776 C CA . PRO A 1 102 ? 1.321 5.796 20.337 1.00 59.91 102 PRO A CA 1
ATOM 777 C C . PRO A 1 102 ? 1.548 4.280 20.350 1.00 59.91 102 PRO A C 1
ATOM 779 O O . PRO A 1 102 ? 1.805 3.712 21.412 1.00 59.91 102 PRO A O 1
ATOM 782 N N . ALA A 1 103 ? 1.558 3.630 19.184 1.00 60.72 103 ALA A N 1
ATOM 783 C CA . ALA A 1 103 ? 1.787 2.190 18.997 1.00 60.72 103 ALA A CA 1
ATOM 784 C C . ALA A 1 103 ? 3.174 1.667 19.458 1.00 60.72 103 ALA A C 1
ATOM 786 O O . ALA A 1 103 ? 3.613 0.593 19.056 1.00 60.72 103 ALA A O 1
ATOM 787 N N . GLY A 1 104 ? 3.906 2.401 20.301 1.00 72.06 104 GLY A N 1
ATOM 788 C CA . GLY A 1 104 ? 5.222 2.006 20.804 1.00 72.06 104 GLY A CA 1
ATOM 789 C C . GLY A 1 104 ? 6.328 2.021 19.742 1.00 72.06 104 GLY A C 1
ATOM 790 O O . GLY A 1 104 ? 7.406 1.488 19.992 1.00 72.06 104 GLY A O 1
ATOM 791 N N . GLY A 1 105 ? 6.082 2.630 18.574 1.00 87.38 105 GLY A N 1
ATOM 792 C CA . GLY A 1 105 ? 7.004 2.683 17.435 1.00 87.38 105 GLY A CA 1
ATOM 793 C C . GLY A 1 105 ? 6.505 1.895 16.221 1.00 87.38 105 GLY A C 1
ATOM 794 O O . GLY A 1 105 ? 5.316 1.611 16.093 1.00 87.38 105 GLY A O 1
ATOM 795 N N . ILE A 1 106 ? 7.416 1.573 15.301 1.00 95.12 106 ILE A N 1
ATOM 796 C CA . ILE A 1 106 ? 7.115 0.744 14.125 1.00 95.12 106 ILE A CA 1
ATOM 797 C C . ILE A 1 106 ? 6.875 -0.708 14.554 1.00 95.12 106 ILE A C 1
ATOM 799 O O . ILE A 1 106 ? 7.682 -1.266 15.301 1.00 95.12 106 ILE A O 1
ATOM 803 N N . SER A 1 107 ? 5.788 -1.332 14.101 1.00 95.19 107 SER A N 1
ATOM 804 C CA . SER A 1 107 ? 5.504 -2.740 14.406 1.00 95.19 107 SER A CA 1
ATOM 805 C C . SER A 1 107 ? 6.443 -3.684 13.631 1.00 95.19 107 SER A C 1
ATOM 807 O O . SER A 1 107 ? 6.989 -3.291 12.592 1.00 95.19 107 SER A O 1
ATOM 809 N N . PRO A 1 108 ? 6.652 -4.934 14.092 1.00 96.38 108 PRO A N 1
ATOM 810 C CA . PRO A 1 108 ? 7.457 -5.919 13.367 1.00 96.38 108 PRO A CA 1
ATOM 811 C C . PRO A 1 108 ? 7.033 -6.108 11.903 1.00 96.38 108 PRO A C 1
ATOM 813 O O . PRO A 1 108 ? 7.885 -6.094 11.014 1.00 96.38 108 PRO A O 1
ATOM 816 N N . THR A 1 109 ? 5.729 -6.234 11.637 1.00 97.25 109 THR A N 1
ATOM 817 C CA . THR A 1 109 ? 5.203 -6.386 10.274 1.00 97.25 109 THR A CA 1
ATOM 818 C C . THR A 1 109 ? 5.430 -5.123 9.446 1.00 97.25 109 THR A C 1
ATOM 820 O O . THR A 1 109 ? 5.889 -5.223 8.309 1.00 97.25 109 THR A O 1
ATOM 823 N N . THR A 1 110 ? 5.183 -3.932 10.003 1.00 97.81 110 THR A N 1
ATOM 824 C CA . THR A 1 110 ? 5.421 -2.663 9.298 1.00 97.81 110 THR A CA 1
ATOM 825 C C . THR A 1 110 ? 6.906 -2.475 8.976 1.00 97.81 110 THR A C 1
ATOM 827 O O . THR A 1 110 ? 7.258 -2.049 7.875 1.00 97.81 110 THR A O 1
ATOM 830 N N . LEU A 1 111 ? 7.808 -2.847 9.890 1.00 98.25 111 LEU A N 1
ATOM 831 C CA . LEU A 1 111 ? 9.250 -2.815 9.637 1.00 98.25 111 LEU A CA 1
ATOM 832 C C . LEU A 1 111 ? 9.639 -3.773 8.507 1.00 98.25 111 LEU A C 1
ATOM 834 O O . LEU A 1 111 ? 10.387 -3.386 7.609 1.00 98.25 111 LEU A O 1
ATOM 838 N N . ALA A 1 112 ? 9.125 -5.002 8.524 1.00 98.38 112 ALA A N 1
ATOM 839 C CA . ALA A 1 112 ? 9.396 -5.984 7.479 1.00 98.38 112 ALA A CA 1
ATOM 840 C C . ALA A 1 112 ? 8.874 -5.517 6.108 1.00 98.38 112 ALA A C 1
ATOM 842 O O . ALA A 1 112 ? 9.614 -5.560 5.122 1.00 98.38 112 ALA A O 1
ATOM 843 N N . HIS A 1 113 ? 7.653 -4.978 6.055 1.00 98.50 113 HIS A N 1
ATOM 844 C CA . HIS A 1 113 ? 7.065 -4.459 4.823 1.00 98.50 113 HIS A CA 1
ATOM 845 C C . HIS A 1 113 ? 7.862 -3.263 4.279 1.00 98.50 113 HIS A C 1
ATOM 847 O O . HIS A 1 113 ? 8.312 -3.279 3.137 1.00 98.50 113 HIS A O 1
ATOM 853 N N . THR A 1 114 ? 8.138 -2.249 5.102 1.00 98.56 114 THR A N 1
ATOM 854 C CA . THR A 1 114 ? 8.933 -1.076 4.678 1.00 98.56 114 THR A CA 1
ATOM 855 C C . THR A 1 114 ? 10.368 -1.432 4.269 1.00 98.56 114 THR A C 1
ATOM 857 O O . THR A 1 114 ? 10.943 -0.792 3.377 1.00 98.56 114 THR A O 1
ATOM 860 N N . SER A 1 115 ? 10.936 -2.487 4.861 1.00 98.56 115 SER A N 1
ATOM 861 C CA . SER A 1 115 ? 12.220 -3.058 4.442 1.00 98.56 115 SER A CA 1
ATOM 862 C C . SER A 1 115 ? 12.125 -3.711 3.062 1.00 98.56 115 SER A C 1
ATOM 864 O O . SER A 1 115 ? 13.004 -3.464 2.236 1.00 98.56 115 SER A O 1
ATOM 866 N N . LEU A 1 116 ? 11.051 -4.461 2.769 1.00 98.38 116 LEU A N 1
ATOM 867 C CA . LEU A 1 116 ? 10.781 -4.985 1.424 1.00 98.38 116 LEU A CA 1
ATOM 868 C C . LEU A 1 116 ? 10.697 -3.842 0.407 1.00 98.38 116 LEU A C 1
ATOM 870 O O . LEU A 1 116 ? 11.421 -3.884 -0.585 1.00 98.38 116 LEU A O 1
ATOM 874 N N . LEU A 1 117 ? 9.882 -2.810 0.669 1.00 98.62 117 LEU A N 1
ATOM 875 C CA . LEU A 1 117 ? 9.712 -1.658 -0.235 1.00 98.62 117 LEU A CA 1
ATOM 876 C C . LEU A 1 117 ? 11.059 -0.995 -0.555 1.00 98.62 117 LEU A C 1
ATOM 878 O O . LEU A 1 117 ? 11.346 -0.647 -1.702 1.00 98.62 117 LEU A O 1
ATOM 882 N N . THR A 1 118 ? 11.918 -0.857 0.458 1.00 98.56 118 THR A N 1
ATOM 883 C CA . THR A 1 118 ? 13.273 -0.335 0.272 1.00 98.56 118 THR A CA 1
ATOM 884 C C . THR A 1 118 ? 14.109 -1.277 -0.590 1.00 98.56 118 THR A C 1
ATOM 886 O O . THR A 1 118 ? 14.640 -0.828 -1.604 1.00 98.56 118 THR A O 1
ATOM 889 N N . ALA A 1 119 ? 14.175 -2.564 -0.242 1.00 98.44 119 ALA A N 1
ATOM 890 C CA . ALA A 1 119 ? 14.983 -3.557 -0.944 1.00 98.44 119 ALA A CA 1
ATOM 891 C C . ALA A 1 119 ? 14.623 -3.648 -2.434 1.00 98.44 119 ALA A C 1
ATOM 893 O O . ALA A 1 119 ? 15.506 -3.504 -3.283 1.00 98.44 119 ALA A O 1
ATOM 894 N N . VAL A 1 120 ? 13.334 -3.795 -2.763 1.00 98.00 120 VAL A N 1
ATOM 895 C CA . VAL A 1 120 ? 12.882 -3.913 -4.158 1.00 98.00 120 VAL A CA 1
ATOM 896 C C . VAL A 1 120 ? 13.193 -2.652 -4.964 1.00 98.00 120 VAL A C 1
ATOM 898 O O . VAL A 1 120 ? 13.694 -2.758 -6.081 1.00 98.00 120 VAL A O 1
ATOM 901 N N . SER A 1 121 ? 13.012 -1.464 -4.369 1.00 98.06 121 SER A N 1
ATOM 902 C CA . SER A 1 121 ? 13.295 -0.175 -5.024 1.00 98.06 121 SER A CA 1
ATOM 903 C C . SER A 1 121 ? 14.780 0.082 -5.292 1.00 98.06 121 SER A C 1
ATOM 905 O O . SER A 1 121 ? 15.118 0.939 -6.104 1.00 98.06 121 SER A O 1
ATOM 907 N N . THR A 1 122 ? 15.668 -0.644 -4.609 1.00 96.94 122 THR A N 1
ATOM 908 C CA . THR A 1 122 ? 17.124 -0.558 -4.799 1.00 96.94 122 THR A CA 1
ATOM 909 C C . THR A 1 122 ? 17.699 -1.689 -5.648 1.00 96.94 122 THR A C 1
ATOM 911 O O . THR A 1 122 ? 18.844 -1.591 -6.076 1.00 96.94 122 THR A O 1
ATOM 914 N N . ALA A 1 123 ? 16.933 -2.758 -5.883 1.00 96.12 123 ALA A N 1
ATOM 915 C CA . ALA A 1 123 ? 17.419 -3.956 -6.561 1.00 96.12 123 ALA A CA 1
ATOM 916 C C . ALA A 1 123 ? 17.354 -3.834 -8.089 1.00 96.12 123 ALA A C 1
ATOM 918 O O . ALA A 1 123 ? 18.358 -4.008 -8.773 1.00 96.12 123 ALA A O 1
ATOM 919 N N . SER A 1 124 ? 16.170 -3.561 -8.640 1.00 95.69 124 SER A N 1
ATOM 920 C CA . SER A 1 124 ? 15.964 -3.368 -10.079 1.00 95.69 124 SER A CA 1
ATOM 921 C C . SER A 1 124 ? 14.598 -2.743 -10.349 1.00 95.69 124 SER A C 1
ATOM 923 O O . SER A 1 124 ? 13.701 -2.811 -9.509 1.00 95.69 124 SER A O 1
ATOM 925 N N . LEU A 1 125 ? 14.407 -2.191 -11.551 1.00 96.50 125 LEU A N 1
ATOM 926 C CA . LEU A 1 125 ? 13.104 -1.676 -11.981 1.00 96.50 125 LEU A CA 1
ATOM 927 C C . LEU A 1 125 ? 12.012 -2.763 -11.942 1.00 96.50 125 LEU A C 1
ATOM 929 O O . LEU A 1 125 ? 10.891 -2.483 -11.527 1.00 96.50 125 LEU A O 1
ATOM 933 N N . ALA A 1 126 ? 12.338 -3.999 -12.336 1.00 96.69 126 ALA A N 1
ATOM 934 C CA . ALA A 1 126 ? 11.384 -5.106 -12.354 1.00 96.69 126 ALA A CA 1
ATOM 935 C C . ALA A 1 126 ? 10.969 -5.540 -10.941 1.00 96.69 126 ALA A C 1
ATOM 937 O O . ALA A 1 126 ? 9.774 -5.643 -10.663 1.00 96.69 126 ALA A O 1
ATOM 938 N N . ALA A 1 127 ? 11.937 -5.695 -10.029 1.00 97.19 127 ALA A N 1
ATOM 939 C CA . ALA A 1 127 ? 11.655 -5.975 -8.622 1.00 97.19 127 ALA A CA 1
ATOM 940 C C . ALA A 1 127 ? 10.811 -4.858 -7.993 1.00 97.19 127 ALA A C 1
ATOM 942 O O . ALA A 1 127 ? 9.847 -5.137 -7.283 1.00 97.19 127 ALA A O 1
ATOM 943 N N . ALA A 1 128 ? 11.147 -3.596 -8.277 1.00 97.62 128 ALA A N 1
ATOM 944 C CA . ALA A 1 128 ? 10.429 -2.442 -7.762 1.00 97.62 128 ALA A CA 1
ATOM 945 C C . ALA A 1 128 ? 8.979 -2.383 -8.260 1.00 97.62 128 ALA A C 1
ATOM 947 O O . ALA A 1 128 ? 8.069 -2.279 -7.446 1.00 97.62 128 ALA A O 1
ATOM 948 N N . ILE A 1 129 ? 8.737 -2.509 -9.569 1.00 96.69 129 ILE A N 1
ATOM 949 C CA . ILE A 1 129 ? 7.368 -2.539 -10.111 1.00 96.69 129 ILE A CA 1
ATOM 950 C C . ILE A 1 129 ? 6.580 -3.705 -9.507 1.00 96.69 129 ILE A C 1
ATOM 952 O O . ILE A 1 129 ? 5.450 -3.503 -9.066 1.00 96.69 129 ILE A O 1
ATOM 956 N N . GLY A 1 130 ? 7.195 -4.887 -9.407 1.00 96.69 130 GLY A N 1
ATOM 957 C CA . GLY A 1 130 ? 6.596 -6.047 -8.754 1.00 96.69 130 GLY A CA 1
ATOM 958 C C . GLY A 1 130 ? 6.199 -5.769 -7.308 1.00 96.69 130 GLY A C 1
ATOM 959 O O . GLY A 1 130 ? 5.043 -5.937 -6.953 1.00 96.69 130 GLY A O 1
ATOM 960 N N . GLY A 1 131 ? 7.132 -5.306 -6.476 1.00 97.19 131 GLY A N 1
ATOM 961 C CA . GLY A 1 131 ? 6.903 -5.125 -5.040 1.00 97.19 131 GLY A CA 1
ATOM 962 C C . GLY A 1 131 ? 6.055 -3.914 -4.652 1.00 97.19 131 GLY A C 1
ATOM 963 O O . GLY A 1 131 ? 5.425 -3.940 -3.600 1.00 97.19 131 GLY A O 1
ATOM 964 N N . LEU A 1 132 ? 6.019 -2.861 -5.473 1.00 97.44 132 LEU A N 1
ATOM 965 C CA . LEU A 1 132 ? 5.267 -1.636 -5.173 1.00 97.44 132 LEU A CA 1
ATOM 966 C C . LEU A 1 132 ? 3.811 -1.701 -5.652 1.00 97.44 132 LEU A C 1
ATOM 968 O O . LEU A 1 132 ? 2.928 -1.112 -5.031 1.00 97.44 132 LEU A O 1
ATOM 972 N N . LEU A 1 133 ? 3.537 -2.427 -6.737 1.00 95.38 133 LEU A N 1
ATOM 973 C CA . LEU A 1 133 ? 2.199 -2.503 -7.316 1.00 95.38 133 LEU A CA 1
ATOM 974 C C . LEU A 1 133 ? 1.112 -3.049 -6.363 1.00 95.38 133 LEU A C 1
ATOM 976 O O . LEU A 1 133 ? 0.020 -2.468 -6.366 1.00 95.38 133 LEU A O 1
ATOM 980 N N . PRO A 1 134 ? 1.350 -4.109 -5.556 1.00 96.00 134 PRO A N 1
ATOM 981 C CA . PRO A 1 134 ?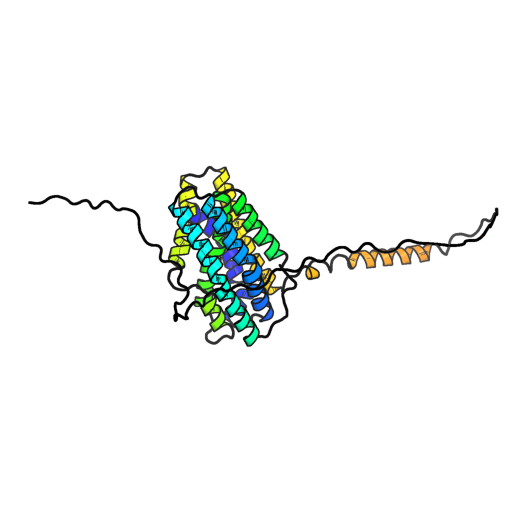 0.341 -4.660 -4.658 1.00 96.00 134 PRO A CA 1
ATOM 982 C C . PRO A 1 134 ? -0.308 -3.610 -3.761 1.00 96.00 134 PRO A C 1
ATOM 984 O O . PRO A 1 134 ? -1.530 -3.598 -3.695 1.00 96.00 134 PRO A O 1
ATOM 987 N N . MET A 1 135 ? 0.455 -2.670 -3.190 1.00 95.81 135 MET A N 1
ATOM 988 C CA . MET A 1 135 ? -0.104 -1.602 -2.350 1.00 95.81 135 MET A CA 1
ATOM 989 C C . MET A 1 135 ? -1.187 -0.791 -3.069 1.00 95.81 135 MET A C 1
ATOM 991 O O . MET A 1 135 ? -2.263 -0.547 -2.529 1.00 95.81 135 MET A O 1
ATOM 995 N N . THR A 1 136 ? -0.933 -0.396 -4.318 1.00 94.19 136 THR A N 1
ATOM 996 C CA . THR A 1 136 ? -1.894 0.412 -5.091 1.00 94.19 136 THR A CA 1
ATOM 997 C C . THR A 1 136 ? -3.104 -0.421 -5.508 1.00 94.19 136 THR A C 1
ATOM 999 O O . THR A 1 136 ? -4.247 0.028 -5.395 1.00 94.19 136 THR A O 1
ATOM 1002 N N . TRP A 1 137 ? -2.866 -1.649 -5.975 1.00 96.19 137 TRP A N 1
ATOM 1003 C CA . TRP A 1 137 ? -3.929 -2.526 -6.456 1.00 96.19 137 TRP A CA 1
ATOM 1004 C C . TRP A 1 137 ? -4.830 -3.020 -5.316 1.00 96.19 137 TRP A C 1
ATOM 1006 O O . TRP A 1 137 ? -6.047 -2.875 -5.406 1.00 96.19 137 TRP A O 1
ATOM 1016 N N . PHE A 1 138 ? -4.270 -3.531 -4.214 1.00 97.00 138 PHE A N 1
ATOM 1017 C CA . PHE A 1 138 ? -5.054 -3.965 -3.052 1.00 97.00 138 PHE A CA 1
ATOM 1018 C C . PHE A 1 138 ? -5.845 -2.810 -2.448 1.00 97.00 138 PHE A C 1
ATOM 1020 O O . PHE A 1 138 ? -7.028 -2.992 -2.169 1.00 97.00 138 PHE A O 1
ATOM 1027 N N . HIS A 1 139 ? -5.257 -1.615 -2.328 1.00 95.69 139 HIS A N 1
ATOM 1028 C CA . HIS A 1 139 ? -5.985 -0.444 -1.843 1.00 95.69 139 HIS A CA 1
ATOM 1029 C C . HIS A 1 139 ? -7.230 -0.153 -2.697 1.00 95.69 139 HIS A C 1
ATOM 1031 O O . HIS A 1 139 ? -8.322 0.001 -2.148 1.00 95.69 139 HIS A O 1
ATOM 1037 N N . GLN A 1 140 ? -7.122 -0.185 -4.034 1.00 95.62 140 GLN A N 1
ATOM 1038 C CA . GLN A 1 140 ? -8.287 -0.065 -4.923 1.00 95.62 140 GLN A CA 1
ATOM 1039 C C . GLN A 1 140 ? -9.326 -1.159 -4.643 1.00 95.62 140 GLN A C 1
ATOM 1041 O O . GLN A 1 140 ? -10.510 -0.873 -4.453 1.00 95.62 140 GLN A O 1
ATOM 1046 N N . GLN A 1 141 ? -8.887 -2.418 -4.612 1.00 96.12 141 GLN A N 1
ATOM 1047 C CA . GLN A 1 141 ? -9.769 -3.574 -4.466 1.00 96.12 141 GLN A CA 1
ATOM 1048 C C . GLN A 1 141 ? -10.495 -3.605 -3.115 1.00 96.12 141 GLN A C 1
ATOM 1050 O O . GLN A 1 141 ? -11.646 -4.051 -3.057 1.00 96.12 141 GLN A O 1
ATOM 1055 N N . VAL A 1 142 ? -9.841 -3.130 -2.054 1.00 96.75 142 VAL A N 1
ATOM 1056 C CA . VAL A 1 142 ? -10.417 -2.947 -0.719 1.00 96.75 142 VAL A CA 1
ATOM 1057 C C . VAL A 1 142 ? -11.411 -1.793 -0.724 1.00 96.75 142 VAL A C 1
ATOM 1059 O O . VAL A 1 142 ? -12.529 -1.967 -0.256 1.00 96.75 142 VAL A O 1
ATOM 1062 N N . CYS A 1 143 ? -11.071 -0.644 -1.307 1.00 95.75 143 CYS A N 1
ATOM 1063 C CA . CYS A 1 143 ? -11.975 0.508 -1.350 1.00 95.75 143 CYS A CA 1
ATOM 1064 C C . CYS A 1 143 ? -13.263 0.217 -2.134 1.00 95.75 143 CYS A C 1
ATOM 1066 O O . CYS A 1 143 ? -14.352 0.618 -1.719 1.00 95.75 143 CYS A O 1
ATOM 1068 N N . LEU A 1 144 ? -13.163 -0.523 -3.243 1.00 94.94 144 LEU A N 1
ATOM 1069 C CA . LEU A 1 144 ? -14.329 -1.008 -3.986 1.00 94.94 144 LEU A CA 1
ATOM 1070 C C . LEU A 1 144 ? -15.197 -1.948 -3.136 1.00 94.94 144 LEU A C 1
ATOM 1072 O O . LEU A 1 144 ? -16.425 -1.851 -3.171 1.00 94.94 144 LEU A O 1
ATOM 1076 N N . ASP A 1 145 ? -14.579 -2.835 -2.351 1.00 95.94 145 ASP A N 1
ATOM 1077 C CA . ASP A 1 145 ? -15.304 -3.740 -1.455 1.00 95.94 145 ASP A CA 1
ATOM 1078 C C . ASP A 1 145 ? -15.991 -2.991 -0.305 1.00 95.94 145 ASP A C 1
ATOM 1080 O O . ASP A 1 145 ? -17.180 -3.204 -0.062 1.00 95.94 145 ASP A O 1
ATOM 1084 N N . LEU A 1 146 ? -15.278 -2.061 0.339 1.00 95.62 146 LEU A N 1
ATOM 1085 C CA . LEU A 1 146 ? -15.791 -1.211 1.413 1.00 95.62 146 LEU A CA 1
ATOM 1086 C C . LEU A 1 146 ? -17.014 -0.420 0.951 1.00 95.62 146 LEU A C 1
ATOM 1088 O O . LEU A 1 146 ? -18.056 -0.482 1.593 1.00 95.62 146 LEU A O 1
ATOM 1092 N N . ARG A 1 147 ? -16.939 0.266 -0.196 1.00 93.50 147 ARG A N 1
ATOM 1093 C CA . ARG A 1 147 ? -18.075 1.036 -0.740 1.00 93.50 147 ARG A CA 1
ATOM 1094 C C . ARG A 1 147 ? -19.306 0.178 -1.009 1.00 93.50 147 ARG A C 1
ATOM 1096 O O . ARG A 1 147 ? -20.425 0.656 -0.867 1.00 93.50 147 ARG A O 1
ATOM 1103 N N . ARG A 1 148 ? -19.103 -1.080 -1.404 1.00 95.06 148 ARG A N 1
ATOM 1104 C CA . ARG A 1 148 ? -20.186 -2.027 -1.687 1.00 95.06 148 ARG A CA 1
ATOM 1105 C C . ARG A 1 148 ? -20.819 -2.596 -0.416 1.00 95.06 148 ARG A C 1
ATOM 1107 O O . ARG A 1 148 ? -22.015 -2.868 -0.416 1.00 95.06 148 ARG A O 1
ATOM 1114 N N . ARG A 1 149 ? -20.019 -2.846 0.622 1.00 95.69 149 ARG A N 1
ATOM 1115 C CA . ARG A 1 149 ? -20.438 -3.561 1.841 1.00 95.69 149 ARG A CA 1
ATOM 1116 C C . ARG A 1 149 ? -20.725 -2.653 3.033 1.00 95.69 149 ARG A C 1
ATOM 1118 O O . ARG A 1 149 ? -21.247 -3.147 4.028 1.00 95.69 149 ARG A O 1
ATOM 1125 N N . LEU A 1 150 ? -20.377 -1.370 2.952 1.00 95.56 150 LEU A N 1
ATOM 1126 C CA . LEU A 1 150 ? -20.585 -0.401 4.022 1.00 95.56 150 LEU A CA 1
ATOM 1127 C C . LEU A 1 150 ? -22.053 -0.372 4.448 1.00 95.56 150 LEU A C 1
ATOM 1129 O O . LEU A 1 150 ? -22.941 -0.057 3.654 1.00 95.56 150 LEU A O 1
ATOM 1133 N N . VAL A 1 151 ? -22.294 -0.644 5.729 1.00 95.50 151 VAL A N 1
ATOM 1134 C CA . VAL A 1 151 ? -23.597 -0.413 6.343 1.00 95.50 151 VAL A CA 1
ATOM 1135 C C . VAL A 1 151 ? -23.748 1.100 6.564 1.00 95.50 151 VAL A C 1
ATOM 1137 O O . VAL A 1 151 ? -22.877 1.714 7.187 1.00 95.50 151 VAL A O 1
ATOM 1140 N N . PRO A 1 152 ? -24.815 1.745 6.057 1.00 92.81 152 PRO A N 1
ATOM 1141 C CA . PRO A 1 152 ? -24.997 3.182 6.230 1.00 92.81 152 PRO A CA 1
ATOM 1142 C C . PRO A 1 152 ? -25.085 3.590 7.705 1.00 92.81 152 PRO A C 1
ATOM 1144 O O . PRO A 1 152 ? -25.774 2.950 8.496 1.00 92.81 152 PRO A O 1
ATOM 1147 N N . GLY A 1 153 ? -24.421 4.691 8.068 1.00 92.25 153 GLY A N 1
ATOM 1148 C CA . GLY A 1 153 ? -24.506 5.271 9.412 1.00 92.25 153 GLY A CA 1
ATOM 1149 C C . GLY A 1 153 ? -23.622 4.596 10.462 1.00 92.25 153 GLY A C 1
ATOM 1150 O O . GLY A 1 153 ? -23.745 4.904 11.648 1.00 92.25 153 GLY A O 1
ATOM 1151 N N . THR A 1 154 ? -22.707 3.705 10.066 1.00 95.06 154 THR A N 1
ATOM 1152 C CA . THR A 1 154 ? -21.719 3.160 11.005 1.00 95.06 154 THR A CA 1
ATOM 1153 C C . THR A 1 154 ? -20.760 4.243 11.477 1.00 95.06 154 THR A C 1
ATOM 1155 O O . THR A 1 154 ? -20.485 5.227 10.781 1.00 95.06 154 THR A O 1
ATOM 1158 N N . ARG A 1 155 ? -20.163 4.014 12.649 1.00 94.69 155 ARG A N 1
ATOM 1159 C CA . ARG A 1 155 ? -19.148 4.893 13.246 1.00 94.69 155 ARG A CA 1
ATOM 1160 C C . ARG A 1 155 ? -17.906 5.123 12.369 1.00 94.69 155 ARG A C 1
ATOM 1162 O O . ARG A 1 155 ? -17.138 6.025 12.677 1.00 94.69 155 ARG A O 1
ATOM 1169 N N . TYR A 1 156 ? -17.692 4.332 11.316 1.00 95.69 156 TYR A N 1
ATOM 1170 C CA . TYR A 1 156 ? -16.532 4.442 10.423 1.00 95.69 156 TYR A CA 1
ATOM 1171 C C . TYR A 1 156 ? -16.862 5.019 9.045 1.00 95.69 156 TYR A C 1
ATOM 1173 O O . TYR A 1 156 ? -15.949 5.195 8.244 1.00 95.69 156 TYR A O 1
ATOM 1181 N N . THR A 1 157 ? -18.125 5.378 8.784 1.00 94.62 157 THR A N 1
ATOM 1182 C CA . THR A 1 157 ? -18.584 5.933 7.496 1.00 94.62 157 THR A CA 1
ATOM 1183 C C . THR A 1 157 ? -17.695 7.084 7.011 1.00 94.62 157 THR A C 1
ATOM 1185 O O . THR A 1 157 ? -17.174 7.033 5.899 1.00 94.62 157 THR A O 1
ATOM 1188 N N . ASP A 1 158 ? -17.454 8.085 7.863 1.00 92.00 158 ASP A N 1
ATOM 1189 C CA . ASP A 1 158 ? -16.677 9.275 7.483 1.00 92.00 158 ASP A CA 1
ATOM 1190 C C . ASP A 1 158 ? -15.199 8.958 7.248 1.00 92.00 158 ASP A C 1
ATOM 1192 O O . ASP A 1 158 ? -14.554 9.576 6.402 1.00 92.00 158 ASP A O 1
ATOM 1196 N N . TRP A 1 159 ? -14.650 7.993 7.992 1.00 93.50 159 TRP A N 1
ATOM 1197 C CA . TRP A 1 159 ? -13.269 7.564 7.803 1.00 93.50 159 TRP A CA 1
ATOM 1198 C C . TRP A 1 159 ? -13.118 6.788 6.493 1.00 93.50 159 TRP A C 1
ATOM 1200 O O . TRP A 1 159 ? -12.210 7.069 5.722 1.00 93.50 159 TRP A O 1
ATOM 1210 N N . ILE A 1 160 ? -14.049 5.880 6.181 1.00 94.25 160 ILE A N 1
ATOM 1211 C CA . ILE A 1 160 ? -14.061 5.128 4.916 1.00 94.25 160 ILE A CA 1
ATOM 1212 C C . ILE A 1 160 ? -14.197 6.079 3.722 1.00 94.25 160 ILE A C 1
ATOM 1214 O O . ILE A 1 160 ? -13.514 5.887 2.717 1.00 94.25 160 ILE A O 1
ATOM 1218 N N . ALA A 1 161 ? -15.032 7.118 3.831 1.00 91.50 161 ALA A N 1
ATOM 1219 C CA . ALA A 1 161 ? -15.188 8.128 2.786 1.00 91.50 161 ALA A CA 1
ATOM 1220 C C . ALA A 1 161 ? -13.885 8.897 2.499 1.00 91.50 161 ALA A C 1
ATOM 1222 O O . ALA A 1 161 ? -13.617 9.221 1.347 1.00 91.50 161 ALA A O 1
ATOM 1223 N N . GLN A 1 162 ? -13.073 9.154 3.529 1.00 89.38 162 GLN A N 1
ATOM 1224 C CA . GLN A 1 162 ? -11.768 9.813 3.405 1.00 89.38 162 GLN A CA 1
ATOM 1225 C C . GLN A 1 162 ? -10.658 8.856 2.947 1.00 89.38 162 GLN A C 1
ATOM 1227 O O . GLN A 1 162 ? -9.799 9.233 2.151 1.00 89.38 162 GLN A O 1
ATOM 1232 N N . TYR A 1 163 ? -10.689 7.610 3.425 1.00 91.44 163 TYR A N 1
ATOM 1233 C CA . TYR A 1 163 ? -9.725 6.570 3.076 1.00 91.44 163 TYR A CA 1
ATOM 1234 C C . TYR A 1 163 ? -9.850 6.139 1.612 1.00 91.44 163 TYR A C 1
ATOM 1236 O O . TYR A 1 163 ? -8.841 5.925 0.944 1.00 91.44 163 TYR A O 1
ATOM 1244 N N . CYS A 1 164 ? -11.080 6.012 1.103 1.00 91.88 164 CYS A N 1
ATOM 1245 C CA . CYS A 1 164 ? -11.309 5.522 -0.248 1.00 91.88 164 CYS A CA 1
ATOM 1246 C C . CYS A 1 164 ? -11.062 6.625 -1.295 1.00 91.88 164 CYS A C 1
ATOM 1248 O O . CYS A 1 164 ? -11.757 7.643 -1.284 1.00 91.88 164 CYS A O 1
ATOM 1250 N N . PRO A 1 165 ? -10.168 6.410 -2.273 1.00 82.19 165 PRO A N 1
ATOM 1251 C CA . PRO A 1 165 ? -9.735 7.452 -3.196 1.00 82.19 165 PRO A CA 1
ATOM 1252 C C . PRO A 1 165 ? -10.850 7.841 -4.173 1.00 82.19 165 PRO A C 1
ATOM 1254 O O . PRO A 1 165 ? -11.582 6.977 -4.657 1.00 82.19 165 PRO A O 1
ATOM 1257 N N . GLY A 1 166 ? -10.984 9.138 -4.455 1.00 77.88 166 GLY A N 1
ATOM 1258 C CA . GLY A 1 166 ? -12.006 9.683 -5.355 1.00 77.88 166 GLY A CA 1
ATOM 1259 C C . GLY A 1 166 ? -11.767 9.391 -6.842 1.00 77.88 166 GLY A C 1
ATOM 1260 O O . GLY A 1 166 ? -10.970 8.527 -7.219 1.00 77.88 166 GLY A O 1
ATOM 1261 N N . ASP A 1 167 ? -12.468 10.138 -7.694 1.00 74.69 167 ASP A N 1
ATOM 1262 C CA . ASP A 1 167 ? -12.429 9.969 -9.148 1.00 74.69 167 ASP A CA 1
ATOM 1263 C C . ASP A 1 167 ? -10.997 10.040 -9.711 1.00 74.69 167 ASP A C 1
ATOM 1265 O O . ASP A 1 167 ? -10.171 10.856 -9.301 1.00 74.69 167 ASP A O 1
ATOM 1269 N N . GLY A 1 168 ? -10.698 9.172 -10.683 1.00 76.06 168 GLY A N 1
ATOM 1270 C CA . GLY A 1 168 ? -9.405 9.129 -11.378 1.00 76.06 168 GLY A CA 1
ATOM 1271 C C . GLY A 1 168 ? -8.391 8.118 -10.831 1.00 76.06 168 GLY A C 1
ATOM 1272 O O . GLY A 1 168 ? -7.458 7.769 -11.557 1.00 76.06 168 GLY A O 1
ATOM 1273 N N . PHE A 1 169 ? -8.595 7.570 -9.627 1.00 85.50 169 PHE A N 1
ATOM 1274 C CA . PHE A 1 169 ? -7.707 6.537 -9.076 1.00 85.50 169 PHE A CA 1
ATOM 1275 C C . PHE A 1 169 ? -7.697 5.245 -9.909 1.00 85.50 169 PHE A C 1
ATOM 1277 O O . PHE A 1 169 ? -6.650 4.627 -10.076 1.00 85.50 169 PHE A O 1
ATOM 1284 N N . ASP A 1 170 ? -8.823 4.877 -10.526 1.00 88.19 170 ASP A N 1
ATOM 1285 C CA . ASP A 1 170 ? -8.900 3.684 -11.380 1.00 88.19 170 ASP A CA 1
ATOM 1286 C C . ASP A 1 170 ? -7.991 3.779 -12.611 1.00 88.19 170 ASP A C 1
ATOM 1288 O O . ASP A 1 170 ? -7.290 2.827 -12.950 1.00 88.19 170 ASP A O 1
ATOM 1292 N N . GLY A 1 171 ? -7.953 4.948 -13.259 1.00 89.00 171 GLY A N 1
ATOM 1293 C CA . GLY A 1 171 ? -7.057 5.185 -14.393 1.00 89.00 171 GLY A CA 1
ATOM 1294 C C . GLY A 1 171 ? -5.586 5.158 -13.981 1.00 89.00 171 GLY A C 1
ATOM 1295 O O . GLY A 1 171 ? -4.725 4.751 -14.758 1.00 89.00 171 GLY A O 1
ATOM 1296 N N . TYR A 1 172 ? -5.305 5.554 -12.743 1.00 88.00 172 TYR A N 1
ATOM 1297 C CA . TYR A 1 172 ? -3.974 5.499 -12.170 1.00 88.00 172 TYR A CA 1
ATOM 1298 C C . TYR A 1 172 ? -3.534 4.058 -11.854 1.00 88.00 172 TYR A C 1
ATOM 1300 O O . TYR A 1 172 ? -2.421 3.674 -12.214 1.00 88.00 172 TYR A O 1
ATOM 1308 N N . VAL A 1 173 ? -4.417 3.229 -11.285 1.00 92.50 173 VAL A N 1
ATOM 1309 C CA . VAL A 1 173 ? -4.151 1.793 -11.078 1.00 92.50 173 VAL A CA 1
ATOM 1310 C C . VAL A 1 173 ? -3.934 1.081 -12.415 1.00 92.50 173 VAL A C 1
ATOM 1312 O O . VAL A 1 173 ? -3.001 0.290 -12.541 1.00 92.50 173 VAL A O 1
ATOM 1315 N N . GLU A 1 174 ? -4.727 1.399 -13.442 1.00 93.88 174 GLU A N 1
ATOM 1316 C CA . GLU A 1 174 ? -4.536 0.837 -14.785 1.00 93.88 174 GLU A CA 1
ATOM 1317 C C . GLU A 1 174 ? -3.181 1.241 -15.389 1.00 93.88 174 GLU A C 1
ATOM 1319 O O . GLU A 1 174 ? -2.491 0.403 -15.967 1.00 93.88 174 GLU A O 1
ATOM 1324 N N . ALA A 1 175 ? -2.752 2.497 -15.212 1.00 93.31 175 ALA A N 1
ATOM 1325 C CA . ALA A 1 175 ? -1.432 2.946 -15.657 1.00 93.31 175 ALA A CA 1
ATOM 1326 C C . ALA A 1 175 ? -0.293 2.194 -14.945 1.00 93.31 175 ALA A C 1
ATOM 1328 O O . ALA A 1 175 ? 0.720 1.873 -15.562 1.00 93.31 175 ALA A O 1
ATOM 1329 N N . TYR A 1 176 ? -0.473 1.868 -13.665 1.00 92.38 176 TYR A N 1
ATOM 1330 C CA . TYR A 1 176 ? 0.457 1.047 -12.892 1.00 92.38 176 TYR A CA 1
ATOM 1331 C C . TYR A 1 176 ? 0.498 -0.406 -13.370 1.00 92.38 176 TYR A C 1
ATOM 1333 O O . TYR A 1 176 ? 1.576 -0.975 -13.526 1.00 92.38 176 TYR A O 1
ATOM 1341 N N . LEU A 1 177 ? -0.662 -0.999 -13.653 1.00 93.50 177 LEU A N 1
ATOM 1342 C CA . LEU A 1 177 ? -0.755 -2.343 -14.223 1.00 93.50 177 LEU A CA 1
ATOM 1343 C C . LEU A 1 177 ? -0.103 -2.417 -15.610 1.00 93.50 177 LEU A C 1
ATOM 1345 O O . LEU A 1 177 ? 0.537 -3.419 -15.926 1.00 93.50 177 LEU A O 1
ATOM 1349 N N . ALA A 1 178 ? -0.208 -1.357 -16.414 1.00 93.75 178 ALA A N 1
ATOM 1350 C CA . ALA A 1 178 ? 0.443 -1.274 -17.720 1.00 93.75 178 ALA A CA 1
ATOM 1351 C C . ALA A 1 178 ? 1.983 -1.299 -17.631 1.00 93.75 178 ALA A C 1
ATOM 1353 O O . ALA A 1 178 ? 2.631 -1.776 -18.560 1.00 93.75 178 ALA A O 1
ATOM 1354 N N . LEU A 1 179 ? 2.585 -0.889 -16.503 1.00 94.44 179 LEU A N 1
ATOM 1355 C CA . LEU A 1 179 ? 4.034 -1.032 -16.290 1.00 94.44 179 LEU A CA 1
ATOM 1356 C C . LEU A 1 179 ? 4.484 -2.502 -16.300 1.00 94.44 179 LEU A C 1
ATOM 1358 O O . LEU A 1 179 ? 5.608 -2.792 -16.713 1.00 94.44 179 LEU A O 1
ATOM 1362 N N . ILE A 1 180 ? 3.622 -3.436 -15.873 1.00 94.38 180 ILE A N 1
ATOM 1363 C CA . ILE A 1 180 ? 3.909 -4.874 -15.980 1.00 94.38 180 ILE A CA 1
ATOM 1364 C C . ILE A 1 180 ? 3.935 -5.296 -17.444 1.00 94.38 180 ILE A C 1
ATOM 1366 O O . ILE A 1 180 ? 4.833 -6.033 -17.839 1.00 94.38 180 ILE A O 1
ATOM 1370 N N . ASP A 1 181 ? 2.961 -4.855 -18.239 1.00 92.69 181 ASP A N 1
ATOM 1371 C CA . ASP A 1 181 ? 2.873 -5.231 -19.651 1.00 92.69 181 ASP A CA 1
ATOM 1372 C C . ASP A 1 181 ? 4.088 -4.696 -20.436 1.00 92.69 181 ASP A C 1
ATOM 1374 O O . ASP A 1 181 ? 4.683 -5.424 -21.233 1.00 92.69 181 ASP A O 1
ATOM 1378 N N . ASP A 1 182 ? 4.528 -3.469 -20.137 1.00 90.88 182 ASP A N 1
ATOM 1379 C CA . ASP A 1 182 ? 5.751 -2.875 -20.693 1.00 90.88 182 ASP A CA 1
ATOM 1380 C C . ASP A 1 182 ? 7.012 -3.684 -20.340 1.00 90.88 182 ASP A C 1
ATOM 1382 O O . ASP A 1 182 ? 7.888 -3.908 -21.187 1.00 90.88 182 ASP A O 1
ATOM 1386 N N . LEU A 1 183 ? 7.130 -4.120 -19.080 1.00 91.81 183 LEU A N 1
ATOM 1387 C CA . LEU A 1 183 ? 8.250 -4.954 -18.653 1.00 91.81 183 LEU A CA 1
ATOM 1388 C C . LEU A 1 183 ? 8.179 -6.344 -19.280 1.00 91.81 183 LEU A C 1
ATOM 1390 O O . LEU A 1 183 ? 9.197 -6.827 -19.765 1.00 91.81 183 LEU A O 1
ATOM 1394 N N . ALA A 1 184 ? 6.998 -6.956 -19.355 1.00 92.00 184 ALA A N 1
ATOM 1395 C CA . ALA A 1 184 ? 6.796 -8.263 -19.978 1.00 92.00 184 ALA A CA 1
ATOM 1396 C C . ALA A 1 184 ? 7.283 -8.304 -21.435 1.00 92.00 184 ALA A C 1
ATOM 1398 O O . ALA A 1 184 ? 7.741 -9.344 -21.899 1.00 92.00 184 ALA A O 1
ATOM 1399 N N . ALA A 1 185 ? 7.224 -7.176 -22.147 1.00 91.06 185 ALA A N 1
ATOM 1400 C CA . ALA A 1 185 ? 7.682 -7.076 -23.529 1.00 91.06 185 ALA A CA 1
ATOM 1401 C C . ALA A 1 185 ? 9.210 -6.948 -23.690 1.00 91.06 185 ALA A C 1
ATOM 1403 O O . ALA A 1 185 ? 9.720 -7.180 -24.785 1.00 91.06 185 ALA A O 1
ATOM 1404 N N . THR A 1 186 ? 9.944 -6.528 -22.651 1.00 89.81 186 THR A N 1
ATOM 1405 C CA . THR A 1 186 ? 11.360 -6.116 -22.782 1.00 89.81 186 THR A CA 1
ATOM 1406 C C . THR A 1 186 ? 12.308 -6.700 -21.736 1.00 89.81 186 THR A C 1
ATOM 1408 O O . THR A 1 186 ? 13.523 -6.555 -21.871 1.00 89.81 186 THR A O 1
ATOM 1411 N N . ALA A 1 187 ? 11.786 -7.303 -20.672 1.00 93.81 187 ALA A N 1
ATOM 1412 C CA . ALA A 1 187 ? 12.565 -7.828 -19.563 1.00 93.81 187 ALA A CA 1
ATOM 1413 C C . ALA A 1 187 ? 13.053 -9.259 -19.831 1.00 93.81 187 ALA A C 1
ATOM 1415 O O . ALA A 1 187 ? 12.427 -10.029 -20.559 1.00 93.81 187 ALA A O 1
ATOM 1416 N N . SER A 1 188 ? 14.181 -9.615 -19.220 1.00 96.00 188 SER A N 1
ATOM 1417 C CA . SER A 1 188 ? 14.666 -11.002 -19.224 1.00 96.00 188 SER A CA 1
ATOM 1418 C C . SER A 1 188 ? 13.824 -11.903 -18.311 1.00 96.00 188 SER A C 1
ATOM 1420 O O . SER A 1 188 ? 13.159 -11.416 -17.398 1.00 96.00 188 SER A O 1
ATOM 1422 N N . GLU A 1 189 ? 13.914 -13.225 -18.479 1.00 95.94 189 GLU A N 1
ATOM 1423 C CA . GLU A 1 189 ? 13.241 -14.189 -17.589 1.00 95.94 189 GLU A CA 1
ATOM 1424 C C . GLU A 1 189 ? 13.602 -13.979 -16.109 1.00 95.94 189 GLU A C 1
ATOM 1426 O O . GLU A 1 189 ? 12.737 -14.058 -15.240 1.00 95.94 189 GLU A O 1
ATOM 1431 N N . ALA A 1 190 ? 14.861 -13.633 -15.816 1.00 96.81 190 ALA A N 1
ATOM 1432 C CA . ALA A 1 190 ? 15.313 -13.348 -14.455 1.00 96.81 190 ALA A CA 1
ATOM 1433 C C . ALA A 1 190 ? 14.653 -12.085 -13.870 1.00 96.81 190 ALA A C 1
ATOM 1435 O O . ALA A 1 190 ? 14.308 -12.047 -12.692 1.00 96.81 190 ALA A O 1
ATOM 1436 N N . GLU A 1 191 ? 14.450 -11.051 -14.688 1.00 96.31 191 GLU A N 1
ATOM 1437 C CA . GLU A 1 191 ? 13.755 -9.831 -14.267 1.00 96.31 191 GLU A CA 1
ATOM 1438 C C . GLU A 1 191 ? 12.260 -10.077 -14.046 1.00 96.31 191 GLU A C 1
ATOM 1440 O O . GLU A 1 191 ? 11.693 -9.550 -13.089 1.00 96.31 191 GLU A O 1
ATOM 1445 N N . LEU A 1 192 ? 11.631 -10.904 -14.886 1.00 96.25 192 LEU A N 1
ATOM 1446 C CA . LEU A 1 192 ? 10.236 -11.299 -14.698 1.00 96.25 192 LEU A CA 1
ATOM 1447 C C . LEU A 1 192 ? 10.054 -12.113 -13.416 1.00 96.25 192 LEU A C 1
ATOM 1449 O O . LEU A 1 192 ? 9.142 -11.817 -12.652 1.00 96.25 192 LEU A O 1
ATOM 1453 N N . ALA A 1 193 ? 10.960 -13.045 -13.111 1.00 96.19 193 ALA A N 1
ATOM 1454 C CA . ALA A 1 193 ? 10.930 -13.783 -11.848 1.00 96.19 193 ALA A CA 1
ATOM 1455 C C . ALA A 1 193 ? 11.015 -12.845 -10.627 1.00 96.19 193 ALA A C 1
ATOM 1457 O O . ALA A 1 193 ? 10.229 -12.975 -9.692 1.00 96.19 193 ALA A O 1
ATOM 1458 N N . LEU A 1 194 ? 11.903 -11.841 -10.662 1.00 96.75 194 LEU A N 1
ATOM 1459 C CA . LEU A 1 194 ? 12.001 -10.830 -9.600 1.00 96.75 194 LEU A CA 1
ATOM 1460 C C . LEU A 1 194 ? 10.723 -9.995 -9.451 1.00 96.75 194 LEU A C 1
ATOM 1462 O O . LEU A 1 194 ? 10.338 -9.653 -8.331 1.00 96.75 194 LEU A O 1
ATOM 1466 N N . LEU A 1 195 ? 10.078 -9.649 -10.566 1.00 97.31 195 LEU A N 1
ATOM 1467 C CA . LEU A 1 195 ? 8.803 -8.939 -10.557 1.00 97.31 195 LEU A CA 1
ATOM 1468 C C . LEU A 1 195 ? 7.709 -9.795 -9.916 1.00 97.31 195 LEU A C 1
ATOM 1470 O O . LEU A 1 195 ? 6.979 -9.305 -9.054 1.00 97.31 195 LEU A O 1
ATOM 1474 N N . GLU A 1 196 ? 7.598 -11.062 -10.314 1.00 96.75 196 GLU A N 1
ATOM 1475 C CA . GLU A 1 196 ? 6.589 -11.979 -9.784 1.00 96.75 196 GLU A CA 1
ATOM 1476 C C . GLU A 1 196 ? 6.762 -12.226 -8.284 1.00 96.75 196 GLU A C 1
ATOM 1478 O O . GLU A 1 196 ? 5.790 -12.133 -7.529 1.00 96.75 196 GLU A O 1
ATOM 1483 N N . ASP A 1 197 ? 7.995 -12.478 -7.840 1.00 96.00 197 ASP A N 1
ATOM 1484 C CA . ASP A 1 197 ? 8.312 -12.652 -6.424 1.00 96.00 197 ASP A CA 1
ATOM 1485 C C . ASP A 1 197 ? 8.014 -11.376 -5.635 1.00 96.00 197 ASP A C 1
ATOM 1487 O O . ASP A 1 197 ? 7.389 -11.429 -4.575 1.00 96.00 197 ASP A O 1
ATOM 1491 N N . GLY A 1 198 ? 8.418 -10.212 -6.154 1.00 96.44 198 GLY A N 1
ATOM 1492 C CA . GLY A 1 198 ? 8.109 -8.919 -5.546 1.00 96.44 198 GLY A CA 1
ATOM 1493 C C . GLY A 1 198 ? 6.604 -8.723 -5.364 1.00 96.44 198 GLY A C 1
ATOM 1494 O O . GLY A 1 198 ? 6.158 -8.375 -4.269 1.00 96.44 198 GLY A O 1
ATOM 1495 N N . PHE A 1 199 ? 5.823 -9.016 -6.405 1.00 97.44 199 PHE A N 1
ATOM 1496 C CA . PHE A 1 199 ? 4.368 -8.881 -6.388 1.00 97.44 199 PHE A CA 1
ATOM 1497 C C . PHE A 1 199 ? 3.713 -9.778 -5.344 1.00 97.44 199 PHE A C 1
ATOM 1499 O O . PHE A 1 199 ? 2.876 -9.316 -4.568 1.00 97.44 199 PHE A O 1
ATOM 1506 N N . LEU A 1 200 ? 4.109 -11.049 -5.275 1.00 96.50 200 LEU A N 1
ATOM 1507 C CA . LEU A 1 200 ? 3.550 -11.953 -4.277 1.00 96.50 200 LEU A CA 1
ATOM 1508 C C . LEU A 1 200 ? 3.944 -11.555 -2.857 1.00 96.50 200 LEU A C 1
ATOM 1510 O O . LEU A 1 200 ? 3.079 -11.547 -1.984 1.00 96.50 200 LEU A O 1
ATOM 1514 N N . HIS A 1 201 ? 5.202 -11.180 -2.612 1.00 96.69 201 HIS A N 1
ATOM 1515 C CA . HIS A 1 201 ? 5.619 -10.707 -1.292 1.00 96.69 201 HIS A CA 1
ATOM 1516 C C . HIS A 1 201 ? 4.837 -9.463 -0.859 1.00 96.69 201 HIS A C 1
ATOM 1518 O O . HIS A 1 201 ? 4.349 -9.428 0.269 1.00 96.69 201 HIS A O 1
ATOM 1524 N N . GLY A 1 202 ? 4.661 -8.479 -1.747 1.00 96.50 202 GLY A N 1
ATOM 1525 C CA . GLY A 1 202 ? 3.832 -7.307 -1.460 1.00 96.50 202 GLY A CA 1
ATOM 1526 C C . GLY A 1 202 ? 2.384 -7.694 -1.142 1.00 96.50 202 GLY A C 1
ATOM 1527 O O . GLY A 1 202 ? 1.846 -7.261 -0.130 1.00 96.50 202 GLY A O 1
ATOM 1528 N N . ALA A 1 203 ? 1.784 -8.599 -1.923 1.00 96.50 203 ALA A N 1
ATOM 1529 C CA . ALA A 1 203 ? 0.430 -9.100 -1.672 1.00 96.50 203 ALA A CA 1
ATOM 1530 C C . ALA A 1 203 ? 0.286 -9.818 -0.314 1.00 96.50 203 ALA A C 1
ATOM 1532 O O . ALA A 1 203 ? -0.737 -9.678 0.355 1.00 96.50 203 ALA A O 1
ATOM 1533 N N . TYR A 1 204 ? 1.303 -10.568 0.129 1.00 97.56 204 TYR A N 1
ATOM 1534 C CA . TYR A 1 204 ? 1.310 -11.159 1.472 1.00 97.56 204 TYR A CA 1
ATOM 1535 C C . TYR A 1 204 ? 1.346 -10.092 2.569 1.00 97.56 204 TYR A C 1
ATOM 1537 O O . TYR A 1 204 ? 0.682 -10.253 3.596 1.00 97.56 204 TYR A O 1
ATOM 1545 N N . TYR A 1 205 ? 2.095 -9.005 2.365 1.00 98.06 205 TYR A N 1
ATOM 1546 C CA . TYR A 1 205 ? 2.165 -7.924 3.343 1.00 98.06 205 TYR A CA 1
ATOM 1547 C C . TYR A 1 205 ? 0.860 -7.137 3.466 1.00 98.06 205 TYR A C 1
ATOM 1549 O O . TYR A 1 205 ? 0.583 -6.665 4.562 1.00 98.06 205 TYR A O 1
ATOM 1557 N N . GLU A 1 206 ? 0.018 -7.074 2.432 1.00 97.00 206 GLU A N 1
ATOM 1558 C CA . GLU A 1 206 ? -1.327 -6.480 2.532 1.00 97.00 206 GLU A CA 1
ATOM 1559 C C . GLU A 1 206 ? -2.204 -7.213 3.559 1.00 97.00 206 GLU A C 1
ATOM 1561 O O . GLU A 1 206 ? -2.820 -6.593 4.429 1.00 97.00 206 GLU A O 1
ATOM 1566 N N . LEU A 1 207 ? -2.197 -8.551 3.528 1.00 97.38 207 LEU A N 1
ATOM 1567 C CA . LEU A 1 207 ? -2.881 -9.370 4.533 1.00 97.38 207 LEU A CA 1
ATOM 1568 C C . LEU A 1 207 ? -2.204 -9.268 5.906 1.00 97.38 207 LEU A C 1
ATOM 1570 O O . LEU A 1 207 ? -2.871 -9.116 6.930 1.00 97.38 207 LEU A O 1
ATOM 1574 N N . ALA A 1 208 ? -0.872 -9.329 5.947 1.00 98.12 208 ALA A N 1
ATOM 1575 C CA . ALA A 1 208 ? -0.141 -9.259 7.208 1.00 98.12 208 ALA A CA 1
ATOM 1576 C C . ALA A 1 208 ? -0.322 -7.904 7.911 1.00 98.12 208 ALA A C 1
ATOM 1578 O O . ALA A 1 208 ? -0.343 -7.854 9.140 1.00 98.12 208 ALA A O 1
ATOM 1579 N N . PHE A 1 209 ? -0.450 -6.811 7.156 1.00 97.94 209 PHE A N 1
ATOM 1580 C CA . PHE A 1 209 ? -0.620 -5.467 7.696 1.00 97.94 209 PHE A CA 1
ATOM 1581 C C . PHE A 1 209 ? -1.979 -5.308 8.387 1.00 97.94 209 PHE A C 1
ATOM 1583 O O . PHE A 1 209 ? -2.031 -4.808 9.513 1.00 97.94 209 PHE A O 1
ATOM 1590 N N . CYS A 1 210 ? -3.070 -5.804 7.785 1.00 95.75 210 CYS A N 1
ATOM 1591 C CA . CYS A 1 210 ? -4.381 -5.755 8.438 1.00 95.75 210 CYS A CA 1
ATOM 1592 C C . CYS A 1 210 ? -4.476 -6.691 9.655 1.00 95.75 210 CYS A C 1
ATOM 1594 O O . CYS A 1 210 ? -5.092 -6.317 10.653 1.00 95.75 210 CYS A O 1
ATOM 1596 N N . GLU A 1 211 ? -3.831 -7.864 9.620 1.00 97.69 211 GLU A N 1
ATOM 1597 C CA . GLU A 1 211 ? -3.715 -8.746 10.794 1.00 97.69 211 GLU A CA 1
ATOM 1598 C C . GLU A 1 211 ? -2.911 -8.066 11.914 1.00 97.69 211 GLU A C 1
ATOM 1600 O O . GLU A 1 211 ? -3.341 -8.040 13.066 1.00 97.69 211 GLU A O 1
ATOM 1605 N N . ALA A 1 212 ? -1.770 -7.449 11.589 1.00 96.38 212 ALA A N 1
ATOM 1606 C CA . ALA A 1 212 ? -0.937 -6.758 12.571 1.00 96.38 212 ALA A CA 1
ATOM 1607 C C . ALA A 1 212 ? -1.692 -5.615 13.264 1.00 96.38 212 ALA A C 1
ATOM 1609 O O . ALA A 1 212 ? -1.588 -5.465 14.482 1.00 96.38 212 ALA A O 1
ATOM 1610 N N . ALA A 1 213 ? -2.485 -4.848 12.512 1.00 95.75 213 ALA A N 1
ATOM 1611 C CA . ALA A 1 213 ? -3.324 -3.799 13.076 1.00 95.75 213 ALA A CA 1
ATOM 1612 C C . ALA A 1 213 ? -4.469 -4.346 13.935 1.00 95.75 213 ALA A C 1
ATOM 1614 O O . ALA A 1 213 ? -4.728 -3.826 15.020 1.00 95.75 213 ALA A O 1
ATOM 1615 N N . TRP A 1 214 ? -5.126 -5.419 13.491 1.00 96.25 214 TRP A N 1
ATOM 1616 C CA . TRP A 1 214 ? -6.174 -6.087 14.261 1.00 96.25 214 TRP A CA 1
ATOM 1617 C C . TRP A 1 214 ? -5.664 -6.582 15.623 1.00 96.25 214 TRP A C 1
ATOM 1619 O O . TRP A 1 214 ? -6.323 -6.363 16.636 1.00 96.25 214 TRP A O 1
ATOM 1629 N N . GLN A 1 215 ? -4.456 -7.150 15.664 1.00 94.75 215 GLN A N 1
ATOM 1630 C CA . GLN A 1 215 ? -3.825 -7.669 16.886 1.00 94.75 215 GLN A CA 1
ATOM 1631 C C . GLN A 1 215 ? -3.066 -6.618 17.710 1.00 94.75 215 GLN A C 1
ATOM 1633 O O . GLN A 1 215 ? -2.451 -6.972 18.717 1.00 94.75 215 GLN A O 1
ATOM 1638 N N . LEU A 1 216 ? -3.050 -5.347 17.286 1.00 93.62 216 LEU A N 1
ATOM 1639 C CA . LEU A 1 216 ? -2.252 -4.282 17.912 1.00 93.62 216 LEU A CA 1
ATOM 1640 C C . LEU A 1 216 ? -0.769 -4.679 18.061 1.00 93.62 216 LEU A C 1
ATOM 1642 O O . LEU A 1 216 ? -0.159 -4.521 19.124 1.00 93.62 216 LEU A O 1
ATOM 1646 N N . GLN A 1 217 ? -0.198 -5.260 17.002 1.00 93.50 217 GLN A N 1
ATOM 1647 C CA . GLN A 1 217 ? 1.107 -5.913 17.044 1.00 93.50 217 GLN A CA 1
ATOM 1648 C C . GLN A 1 217 ? 2.205 -4.969 17.559 1.00 93.50 217 GLN A C 1
ATOM 1650 O O . GLN A 1 217 ? 2.415 -3.870 17.050 1.00 93.50 217 GLN A O 1
ATOM 1655 N N . SER A 1 218 ? 2.977 -5.444 18.536 1.00 91.12 218 SER A N 1
ATOM 1656 C CA . SER A 1 218 ? 4.129 -4.732 19.089 1.00 91.12 218 SER A CA 1
ATOM 1657 C C . SER A 1 218 ? 5.289 -5.687 19.358 1.00 91.12 218 SER A C 1
ATOM 1659 O O . SER A 1 218 ? 5.111 -6.902 19.449 1.00 91.12 218 SER A O 1
ATOM 1661 N N . TRP A 1 219 ? 6.487 -5.135 19.548 1.00 89.94 219 TRP A N 1
ATOM 1662 C CA . TRP A 1 219 ? 7.684 -5.908 19.900 1.00 89.94 219 TRP A CA 1
ATOM 1663 C C . TRP A 1 219 ? 7.570 -6.632 21.250 1.00 89.94 219 TRP A C 1
ATOM 1665 O O . TRP A 1 219 ? 8.146 -7.704 21.437 1.00 89.94 219 TRP A O 1
ATOM 1675 N N . ALA A 1 220 ? 6.804 -6.074 22.194 1.00 81.44 220 ALA A N 1
ATOM 1676 C CA . ALA A 1 220 ? 6.594 -6.676 23.508 1.00 81.44 220 ALA A CA 1
ATOM 1677 C C . ALA A 1 220 ? 5.809 -7.999 23.419 1.00 81.44 220 ALA A C 1
ATOM 1679 O O . ALA A 1 220 ? 6.154 -8.964 24.104 1.00 81.44 220 ALA A O 1
ATOM 1680 N N . GLY A 1 221 ? 4.821 -8.080 22.518 1.00 62.22 221 GLY A N 1
ATOM 1681 C CA . GLY A 1 221 ? 4.039 -9.296 22.262 1.00 62.22 221 GLY A CA 1
ATOM 1682 C C . GLY A 1 221 ? 4.843 -10.433 21.619 1.00 62.22 221 GLY A C 1
ATOM 1683 O O . GLY A 1 221 ? 4.494 -11.601 21.767 1.00 62.22 221 GLY A O 1
ATOM 1684 N N . THR A 1 222 ? 5.970 -10.128 20.971 1.00 54.38 222 THR A N 1
ATOM 1685 C CA . THR A 1 222 ? 6.836 -11.133 20.333 1.00 54.38 222 THR A CA 1
ATOM 1686 C C . THR A 1 222 ? 7.722 -11.891 21.332 1.00 54.38 222 THR A C 1
ATOM 1688 O O . THR A 1 222 ? 8.296 -12.922 20.982 1.00 54.38 222 THR A O 1
ATOM 1691 N N . THR A 1 223 ? 7.842 -11.419 22.583 1.00 48.34 223 THR A N 1
ATOM 1692 C CA . THR A 1 223 ? 8.913 -11.863 23.504 1.00 48.34 223 THR A CA 1
ATOM 1693 C C . THR A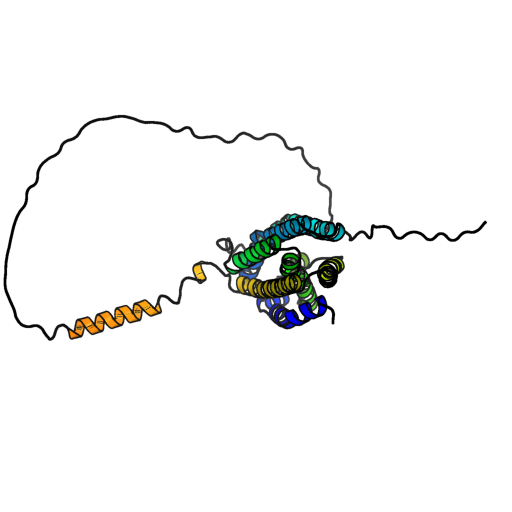 1 223 ? 8.443 -12.665 24.728 1.00 48.34 223 THR A C 1
ATOM 1695 O O . THR A 1 223 ? 9.248 -13.007 25.590 1.00 48.34 223 THR A O 1
ATOM 1698 N N . SER A 1 224 ? 7.170 -13.039 24.837 1.00 44.62 224 SER A N 1
ATOM 1699 C CA . SER A 1 224 ? 6.653 -13.717 26.036 1.00 44.62 224 SER A CA 1
ATOM 1700 C C . SER A 1 224 ? 5.440 -14.568 25.668 1.00 44.62 224 SER A C 1
ATOM 1702 O O . SER A 1 224 ? 4.344 -14.044 25.580 1.00 44.62 224 SER A O 1
ATOM 1704 N N . GLU A 1 225 ? 5.609 -15.844 25.300 1.00 39.69 225 GLU A N 1
ATOM 1705 C CA . GLU A 1 225 ? 5.124 -16.946 26.161 1.00 39.69 225 GLU A CA 1
ATOM 1706 C C . GLU A 1 225 ? 5.930 -18.261 26.034 1.00 39.69 225 GLU A C 1
ATOM 1708 O O . GLU A 1 225 ? 5.671 -19.235 26.742 1.00 39.69 225 GLU A O 1
ATOM 1713 N N . ARG A 1 226 ? 6.944 -18.337 25.160 1.00 39.34 226 ARG A N 1
ATOM 1714 C CA . ARG A 1 226 ? 7.658 -19.611 24.916 1.00 39.34 226 ARG A CA 1
ATOM 1715 C C . ARG A 1 226 ? 8.810 -19.899 25.889 1.00 39.34 226 ARG A C 1
ATOM 1717 O O . ARG A 1 226 ? 9.269 -21.036 25.950 1.00 39.34 226 ARG A O 1
ATOM 1724 N N . ASN A 1 227 ? 9.231 -18.919 26.694 1.00 42.44 227 ASN A N 1
ATOM 1725 C CA . ASN A 1 227 ? 10.313 -19.081 27.679 1.00 42.44 227 ASN A CA 1
ATOM 1726 C C . ASN A 1 227 ? 9.839 -19.351 29.120 1.00 42.44 227 ASN A C 1
ATOM 1728 O O . ASN A 1 227 ? 10.658 -19.629 29.992 1.00 42.44 227 ASN A O 1
ATOM 1732 N N . SER A 1 228 ? 8.530 -19.338 29.390 1.00 40.03 228 SER A N 1
ATOM 1733 C CA . SER A 1 228 ? 7.977 -19.666 30.715 1.00 40.03 228 SER A CA 1
ATOM 1734 C C . SER A 1 228 ? 7.709 -21.166 30.916 1.00 40.03 228 SER A C 1
ATOM 1736 O O . SER A 1 228 ? 7.562 -21.603 32.057 1.00 40.03 228 SER A O 1
ATOM 1738 N N . ARG A 1 229 ? 7.725 -21.988 29.849 1.00 41.59 229 ARG A N 1
ATOM 1739 C CA . ARG A 1 229 ? 7.595 -23.462 29.939 1.00 41.59 229 ARG A CA 1
ATOM 1740 C C . ARG A 1 229 ? 8.924 -24.206 30.121 1.00 41.59 229 ARG A C 1
ATOM 1742 O O . ARG A 1 229 ? 8.925 -25.342 30.591 1.00 41.59 229 ARG A O 1
ATOM 1749 N N . SER A 1 230 ? 10.059 -23.584 29.814 1.00 43.41 230 SER A N 1
ATOM 1750 C CA . SER A 1 230 ? 11.397 -24.173 30.000 1.00 43.41 230 SER A CA 1
ATOM 1751 C C . SER A 1 230 ? 11.914 -24.031 31.440 1.00 43.41 230 SER A C 1
ATOM 1753 O O . SER A 1 230 ? 12.661 -24.891 31.913 1.00 43.41 230 SER A O 1
ATOM 1755 N N . ASP A 1 231 ? 11.455 -23.021 32.184 1.00 43.50 231 ASP A N 1
ATOM 1756 C CA . ASP A 1 231 ? 11.926 -22.760 33.551 1.00 43.50 231 ASP A CA 1
ATOM 1757 C C . ASP A 1 231 ? 11.156 -23.533 34.636 1.00 43.50 231 ASP A C 1
ATOM 1759 O O . ASP A 1 231 ? 11.728 -23.906 35.668 1.00 43.50 231 ASP A O 1
ATOM 1763 N N . THR A 1 232 ? 9.892 -23.892 34.395 1.00 44.19 232 THR A N 1
ATOM 1764 C CA . THR A 1 232 ? 9.124 -24.764 35.305 1.00 44.19 232 THR A CA 1
ATOM 1765 C C . THR A 1 232 ? 9.616 -26.212 35.251 1.00 44.19 232 THR A C 1
ATOM 1767 O O . THR A 1 232 ? 9.716 -26.870 36.289 1.00 44.19 232 THR A O 1
ATOM 1770 N N . VAL A 1 233 ? 10.029 -26.700 34.074 1.00 47.06 233 VAL A N 1
ATOM 1771 C CA . VAL A 1 233 ? 10.591 -28.055 33.918 1.00 47.06 233 VAL A CA 1
ATOM 1772 C C . VAL A 1 233 ? 12.001 -28.147 34.522 1.00 47.06 233 VAL A C 1
ATOM 1774 O O . VAL A 1 233 ? 12.335 -29.144 35.172 1.00 47.06 233 VAL A O 1
ATOM 1777 N N . ARG A 1 234 ? 12.815 -27.084 34.418 1.00 46.62 234 ARG A N 1
ATOM 1778 C CA . ARG A 1 234 ? 14.161 -27.042 35.019 1.00 46.62 234 ARG A CA 1
ATOM 1779 C C . ARG A 1 234 ? 14.117 -26.928 36.549 1.00 46.62 234 ARG A C 1
ATOM 1781 O O . ARG A 1 234 ? 14.881 -27.613 37.234 1.00 46.62 234 ARG A O 1
ATOM 1788 N N . ARG A 1 235 ? 13.168 -26.163 37.111 1.00 48.59 235 ARG A N 1
ATOM 1789 C CA . ARG A 1 235 ? 12.951 -26.076 38.572 1.00 48.59 235 ARG A CA 1
ATOM 1790 C C . ARG A 1 235 ? 12.273 -27.326 39.159 1.00 48.59 235 ARG A C 1
ATOM 1792 O O . ARG A 1 235 ? 12.557 -27.682 40.306 1.00 48.59 235 ARG A O 1
ATOM 1799 N N . GLY A 1 236 ? 11.465 -28.045 38.374 1.00 43.31 236 GLY A N 1
ATOM 1800 C CA . GLY A 1 236 ? 10.871 -29.337 38.750 1.00 43.31 236 GLY A CA 1
ATOM 1801 C C . GLY A 1 236 ? 11.878 -30.496 38.811 1.00 43.31 236 GLY A C 1
ATOM 1802 O O . GLY A 1 236 ? 11.845 -31.296 39.752 1.00 43.31 236 GLY A O 1
ATOM 1803 N N . ARG A 1 237 ? 12.841 -30.552 37.875 1.00 47.75 237 ARG A N 1
ATOM 1804 C CA . ARG A 1 237 ? 13.934 -31.550 37.889 1.00 47.75 237 ARG A CA 1
ATOM 1805 C C . ARG A 1 237 ? 14.991 -31.288 38.971 1.00 47.75 237 ARG A C 1
ATOM 1807 O O . ARG A 1 237 ? 15.526 -32.234 39.545 1.00 47.75 237 ARG A O 1
ATOM 1814 N N . ALA A 1 238 ? 15.255 -30.027 39.323 1.00 45.41 238 ALA A N 1
ATOM 1815 C CA . ALA A 1 238 ? 16.193 -29.697 40.401 1.00 45.41 238 ALA A CA 1
ATOM 1816 C C . ALA A 1 238 ? 15.670 -30.096 41.800 1.00 45.41 238 ALA A C 1
ATOM 1818 O O . ALA A 1 238 ? 16.441 -30.552 42.647 1.00 45.41 238 ALA A O 1
ATOM 1819 N N . ARG A 1 239 ? 14.353 -29.996 42.048 1.00 46.81 239 ARG A N 1
ATOM 1820 C CA . ARG A 1 239 ? 13.739 -30.413 43.327 1.00 46.81 239 ARG A CA 1
ATOM 1821 C C . ARG A 1 239 ? 13.655 -31.934 43.495 1.00 46.81 239 ARG A C 1
ATOM 1823 O O . ARG A 1 239 ? 13.833 -32.426 44.609 1.00 46.81 239 ARG A O 1
ATOM 1830 N N . THR A 1 240 ? 13.460 -32.684 42.412 1.00 47.47 240 THR A N 1
ATOM 1831 C CA . THR A 1 240 ? 13.435 -34.159 42.447 1.00 47.47 240 THR A CA 1
ATOM 1832 C C . THR A 1 240 ? 14.830 -34.772 42.597 1.00 47.47 240 THR A C 1
ATOM 1834 O O . THR A 1 240 ? 14.972 -35.784 43.285 1.00 47.47 240 THR A O 1
ATOM 1837 N N . HIS A 1 241 ? 15.888 -34.127 42.087 1.00 44.47 241 HIS A N 1
ATOM 1838 C CA . HIS A 1 241 ? 17.261 -34.593 42.326 1.00 44.47 241 HIS A CA 1
ATOM 1839 C C . HIS A 1 241 ? 17.806 -34.269 43.725 1.00 44.47 241 HIS A C 1
ATOM 1841 O O . HIS A 1 241 ? 18.595 -35.053 44.256 1.00 44.47 241 HIS A O 1
ATOM 1847 N N . ARG A 1 242 ? 17.365 -33.174 44.365 1.00 45.16 242 ARG A N 1
ATOM 1848 C CA . ARG A 1 242 ? 17.824 -32.810 45.720 1.00 45.16 242 ARG A CA 1
ATOM 1849 C C . ARG A 1 242 ? 17.213 -33.689 46.8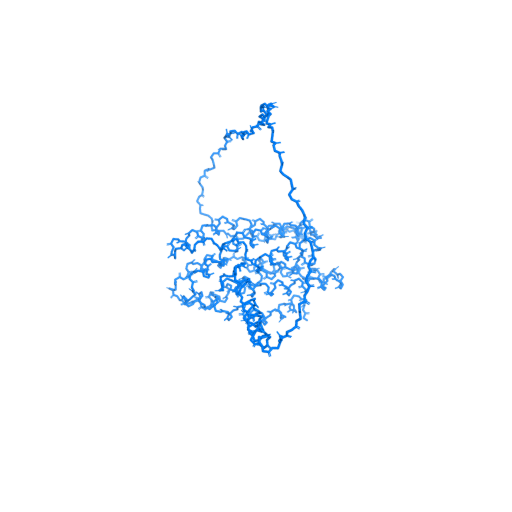20 1.00 45.16 242 ARG A C 1
ATOM 1851 O O . ARG A 1 242 ? 17.878 -33.944 47.815 1.00 45.16 242 ARG A O 1
ATOM 1858 N N . ARG A 1 243 ? 16.000 -34.228 46.619 1.00 43.88 243 ARG A N 1
ATOM 1859 C CA . ARG A 1 243 ? 15.382 -35.190 47.557 1.00 43.88 243 ARG A CA 1
ATOM 1860 C C . ARG A 1 243 ? 15.946 -36.613 47.460 1.00 43.88 243 ARG A C 1
ATOM 1862 O O . ARG A 1 243 ? 15.894 -37.331 48.446 1.00 43.88 243 ARG A O 1
ATOM 1869 N N . ARG A 1 244 ? 16.538 -37.014 46.326 1.00 43.97 244 ARG A N 1
ATOM 1870 C CA . ARG A 1 244 ? 17.184 -38.338 46.184 1.00 43.97 244 ARG A CA 1
ATOM 1871 C C . ARG A 1 244 ? 18.645 -38.395 46.652 1.00 43.97 244 ARG A C 1
ATOM 1873 O O . ARG A 1 244 ? 19.171 -39.490 46.798 1.00 43.97 244 ARG A O 1
ATOM 1880 N N . ARG A 1 245 ? 19.301 -37.255 46.910 1.00 42.78 245 ARG A N 1
ATOM 1881 C CA . ARG A 1 245 ? 20.705 -37.207 47.377 1.00 42.78 245 ARG A CA 1
ATOM 1882 C C . ARG A 1 245 ? 20.883 -37.126 48.900 1.00 42.78 245 ARG A C 1
ATOM 1884 O O . ARG A 1 245 ? 22.008 -37.235 49.357 1.00 42.78 245 ARG A O 1
ATOM 1891 N N . LEU A 1 246 ? 19.810 -36.995 49.683 1.00 42.06 246 LEU A N 1
ATOM 1892 C CA . LEU A 1 246 ? 19.886 -36.930 51.155 1.00 42.06 246 LEU A CA 1
ATOM 1893 C C . LEU A 1 246 ? 19.774 -38.298 51.864 1.00 42.06 246 LEU A C 1
ATOM 1895 O O . LEU A 1 246 ? 19.817 -38.340 53.085 1.00 42.06 246 LEU A O 1
ATOM 1899 N N . CYS A 1 247 ? 19.687 -39.416 51.129 1.00 44.12 247 CYS A N 1
ATOM 1900 C CA . CYS A 1 247 ? 19.649 -40.772 51.711 1.00 44.12 247 CYS A CA 1
ATOM 1901 C C . CYS A 1 247 ? 20.882 -41.641 51.401 1.00 44.12 247 CYS A C 1
ATOM 1903 O O . CYS A 1 247 ? 20.873 -42.832 51.693 1.00 44.12 247 CYS A O 1
ATOM 1905 N N . ARG A 1 248 ? 21.948 -41.091 50.810 1.00 43.19 248 ARG A N 1
ATOM 1906 C CA . ARG A 1 248 ? 23.203 -41.827 50.589 1.00 43.19 248 ARG A CA 1
ATOM 1907 C C . ARG A 1 248 ? 24.391 -40.875 50.625 1.00 43.19 248 ARG A C 1
ATOM 1909 O O . ARG A 1 248 ? 24.712 -40.279 49.603 1.00 43.19 248 ARG A O 1
ATOM 1916 N N . ALA A 1 249 ? 24.997 -40.747 51.798 1.00 38.34 249 ALA A N 1
ATOM 1917 C CA . ALA A 1 249 ? 26.435 -40.551 51.994 1.00 38.34 249 ALA A CA 1
ATOM 1918 C C . ALA A 1 249 ? 26.690 -40.421 53.502 1.00 38.34 249 ALA A C 1
ATOM 1920 O O . ALA A 1 249 ? 26.685 -39.322 54.052 1.00 38.34 249 ALA A O 1
ATOM 1921 N N . GLY A 1 250 ? 26.836 -41.572 54.159 1.00 30.84 250 GLY A N 1
ATOM 1922 C CA . GLY A 1 250 ? 27.708 -41.676 55.320 1.00 30.84 250 GLY A CA 1
ATOM 1923 C C . GLY A 1 250 ? 29.161 -41.753 54.845 1.00 30.84 250 GLY A C 1
ATOM 1924 O O . GLY A 1 250 ? 29.414 -42.191 53.723 1.00 30.84 250 GLY A O 1
ATOM 1925 N N . ASP A 1 251 ? 30.047 -41.309 55.731 1.00 32.09 251 ASP A N 1
ATOM 1926 C CA . ASP A 1 251 ? 31.495 -41.523 55.783 1.00 32.09 251 ASP A CA 1
ATOM 1927 C C . ASP A 1 251 ? 32.367 -40.969 54.641 1.00 32.09 251 ASP A C 1
ATOM 1929 O O . ASP A 1 251 ? 32.360 -41.439 53.509 1.00 32.09 251 ASP A O 1
ATOM 1933 N N . VAL A 1 252 ? 33.202 -39.974 54.968 1.00 33.91 252 VAL A N 1
ATOM 1934 C CA . VAL A 1 252 ? 34.640 -40.154 55.279 1.00 33.91 252 VAL A CA 1
ATOM 1935 C C . VAL A 1 252 ? 35.270 -38.774 55.537 1.00 33.91 252 VAL A C 1
ATOM 1937 O O . VAL A 1 252 ? 35.049 -37.804 54.813 1.00 33.91 252 VAL A O 1
ATOM 1940 N N . ALA A 1 253 ? 36.042 -38.701 56.619 1.00 31.88 253 ALA A N 1
ATOM 1941 C CA . ALA A 1 253 ? 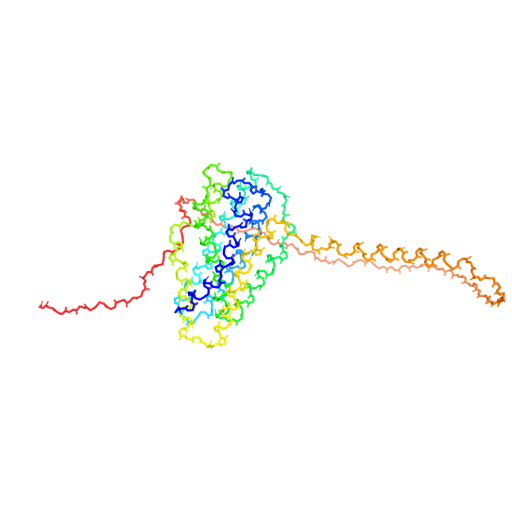36.800 -37.548 57.086 1.00 31.88 253 ALA A CA 1
ATOM 1942 C C . ALA A 1 253 ? 38.177 -37.418 56.401 1.00 31.88 253 ALA A C 1
ATOM 1944 O O . ALA A 1 253 ? 38.730 -38.424 55.968 1.00 31.88 253 ALA A O 1
ATOM 1945 N N . LEU A 1 254 ? 38.735 -36.191 56.427 1.00 30.75 254 LEU A N 1
ATOM 1946 C CA . LEU A 1 254 ? 40.125 -35.815 56.796 1.00 30.75 254 LEU A CA 1
ATOM 1947 C C . LEU A 1 254 ? 40.744 -34.663 55.962 1.00 30.75 254 LEU A C 1
ATOM 1949 O O . LEU A 1 254 ? 41.295 -34.853 54.888 1.00 30.75 254 LEU A O 1
ATOM 1953 N N . SER A 1 255 ? 40.713 -33.476 56.587 1.00 31.31 255 SER A N 1
ATOM 1954 C CA . SER A 1 255 ? 41.859 -32.657 57.053 1.00 31.31 255 SER A CA 1
ATOM 1955 C C . SER A 1 255 ? 42.773 -31.820 56.124 1.00 31.31 255 SER A C 1
ATOM 1957 O O . SER A 1 255 ? 43.457 -32.362 55.265 1.00 31.31 255 SER A O 1
ATOM 1959 N N . ARG A 1 256 ? 42.948 -30.555 56.594 1.00 33.62 256 ARG A N 1
ATOM 1960 C CA . ARG A 1 256 ? 44.145 -29.653 56.614 1.00 33.62 256 ARG A CA 1
ATOM 1961 C C . ARG A 1 256 ? 44.496 -28.927 55.295 1.00 33.62 256 ARG A C 1
ATOM 1963 O O . ARG A 1 256 ? 44.306 -29.499 54.239 1.00 33.62 256 ARG A O 1
ATOM 1970 N N . THR A 1 257 ? 44.938 -27.657 55.223 1.00 31.80 257 THR A N 1
ATOM 1971 C CA . THR A 1 257 ? 45.686 -26.697 56.098 1.00 31.80 257 THR A CA 1
ATOM 1972 C C . THR A 1 257 ? 45.593 -25.286 55.446 1.00 31.80 257 THR A C 1
ATOM 1974 O O . THR A 1 257 ? 45.635 -25.216 54.225 1.00 31.80 257 THR A O 1
ATOM 1977 N N . SER A 1 258 ? 45.201 -24.192 56.124 1.00 30.45 258 SER A N 1
ATOM 1978 C CA . SER A 1 258 ? 45.965 -23.175 56.905 1.00 30.45 258 SER A CA 1
ATOM 1979 C C . SER A 1 258 ? 46.758 -22.089 56.133 1.00 30.45 258 SER A C 1
ATOM 1981 O O . SER A 1 258 ? 47.662 -22.423 55.376 1.00 30.45 258 SER A O 1
ATOM 1983 N N . GLY A 1 259 ? 46.511 -20.814 56.503 1.00 28.80 259 GLY A N 1
ATOM 1984 C CA . GLY A 1 259 ? 47.416 -19.640 56.415 1.00 28.80 259 GLY A CA 1
ATOM 1985 C C . GLY A 1 259 ? 47.062 -18.602 55.334 1.00 28.80 259 GLY A C 1
ATOM 1986 O O . GLY A 1 259 ? 46.718 -18.986 54.227 1.00 28.80 259 GLY A O 1
ATOM 1987 N N . SER A 1 260 ? 47.132 -17.279 55.519 1.00 31.95 260 SER A N 1
ATOM 1988 C CA . SER A 1 260 ? 47.327 -16.376 56.670 1.00 31.95 260 SER A CA 1
ATOM 1989 C C . SER A 1 260 ? 47.075 -14.931 56.183 1.00 31.95 260 SER A C 1
ATOM 1991 O O . SER A 1 260 ? 47.326 -14.628 55.017 1.00 31.95 260 SER A O 1
ATOM 1993 N N . GLU A 1 261 ? 46.596 -14.058 57.072 1.00 33.12 261 GLU A N 1
ATOM 1994 C CA . GLU A 1 261 ? 46.424 -12.600 56.908 1.00 33.12 261 GLU A CA 1
ATOM 1995 C C . GLU A 1 261 ? 47.726 -11.852 56.578 1.00 33.12 261 GLU A C 1
ATOM 1997 O O . GLU A 1 261 ? 48.777 -12.298 57.020 1.00 33.12 261 GLU A O 1
ATOM 2002 N N . VAL A 1 262 ? 47.632 -10.663 55.953 1.00 34.12 262 VAL A N 1
ATOM 2003 C CA . VAL A 1 262 ? 48.249 -9.399 56.432 1.00 34.12 262 VAL A CA 1
ATOM 2004 C C . VAL A 1 262 ? 47.495 -8.197 55.830 1.00 34.12 262 VAL A C 1
ATOM 2006 O O . VAL A 1 262 ? 47.275 -8.114 54.624 1.00 34.12 262 VAL A O 1
ATOM 2009 N N . ALA A 1 263 ? 47.138 -7.242 56.691 1.00 32.28 263 ALA A N 1
ATOM 2010 C CA . ALA A 1 263 ? 46.647 -5.902 56.374 1.00 32.28 263 ALA A CA 1
ATOM 2011 C C . ALA A 1 263 ? 47.780 -4.859 56.444 1.00 32.28 263 ALA A C 1
ATOM 2013 O O . ALA A 1 263 ? 48.665 -5.023 57.278 1.00 32.28 263 ALA A O 1
ATOM 2014 N N . ALA A 1 264 ? 47.702 -3.749 55.687 1.00 32.44 264 ALA A N 1
ATOM 2015 C CA . ALA A 1 264 ? 48.085 -2.402 56.163 1.00 32.44 264 ALA A CA 1
ATOM 2016 C C . ALA A 1 264 ? 47.957 -1.271 55.107 1.00 32.44 264 ALA A C 1
ATOM 2018 O O . ALA A 1 264 ? 48.638 -1.281 54.092 1.00 32.44 264 ALA A O 1
ATOM 2019 N N . ARG A 1 265 ? 47.191 -0.238 55.504 1.00 31.69 265 ARG A N 1
ATOM 2020 C CA . ARG A 1 265 ? 47.498 1.219 55.489 1.00 31.69 265 ARG A CA 1
ATOM 2021 C C . ARG A 1 265 ? 47.582 1.997 54.152 1.00 31.69 265 ARG A C 1
ATOM 2023 O O . ARG A 1 265 ? 48.439 1.761 53.315 1.00 31.69 265 ARG A O 1
ATOM 2030 N N . GLY A 1 266 ? 46.734 3.038 54.052 1.00 28.14 266 GLY A N 1
ATOM 2031 C CA . GLY A 1 266 ? 46.896 4.216 53.166 1.00 28.14 266 GLY A CA 1
ATOM 2032 C C . GLY A 1 266 ? 47.996 5.190 53.657 1.00 28.14 266 GLY A C 1
ATOM 2033 O O . GLY A 1 266 ? 48.748 4.784 54.544 1.00 28.14 266 GLY A O 1
ATOM 2034 N N . PRO A 1 267 ? 48.102 6.466 53.193 1.00 47.38 267 PRO A N 1
ATOM 2035 C CA . PRO A 1 267 ? 47.010 7.364 52.785 1.00 47.38 267 PRO A CA 1
ATOM 2036 C C . PRO A 1 267 ? 47.283 8.275 51.547 1.00 47.38 267 PRO A C 1
ATOM 2038 O O . PRO A 1 267 ? 48.266 8.153 50.828 1.00 47.38 267 PRO A O 1
ATOM 2041 N N . ALA A 1 268 ? 46.331 9.189 51.331 1.00 32.31 268 ALA A N 1
ATOM 2042 C CA . ALA A 1 268 ? 46.124 10.174 50.263 1.00 32.31 268 ALA A CA 1
ATOM 2043 C C . ALA A 1 268 ? 47.199 11.268 50.057 1.00 32.31 268 ALA A C 1
ATOM 2045 O O . ALA A 1 268 ? 47.817 11.694 51.028 1.00 32.31 268 ALA A O 1
ATOM 2046 N N . ARG A 1 269 ? 47.240 11.895 48.858 1.00 33.44 269 ARG A N 1
ATOM 2047 C CA . ARG A 1 269 ? 46.690 13.258 48.586 1.00 33.44 269 ARG A CA 1
ATOM 2048 C C . ARG A 1 269 ? 47.131 13.888 47.241 1.00 33.44 269 ARG A C 1
ATOM 2050 O O . ARG A 1 269 ? 48.290 13.785 46.877 1.00 33.44 269 ARG A O 1
ATOM 2057 N N . ARG A 1 270 ? 46.210 14.725 46.707 1.00 32.28 270 ARG A N 1
ATOM 2058 C CA . ARG A 1 270 ? 46.350 15.884 45.771 1.00 32.28 270 ARG A CA 1
ATOM 2059 C C . ARG A 1 270 ? 46.751 15.550 44.321 1.00 32.28 270 ARG A C 1
ATOM 2061 O O . ARG A 1 270 ? 47.614 14.727 44.104 1.00 32.28 270 ARG A O 1
ATOM 2068 N N . GLY A 1 271 ? 46.218 16.173 43.271 1.00 28.45 271 GLY A N 1
ATOM 2069 C CA . GLY A 1 271 ? 45.282 17.288 43.096 1.00 28.45 271 GLY A CA 1
ATOM 2070 C C . GLY A 1 271 ? 45.379 17.761 41.630 1.00 28.45 271 GLY A C 1
ATOM 2071 O O . GLY A 1 271 ? 46.435 17.609 41.027 1.00 28.45 271 GLY A O 1
ATOM 2072 N N . GLY A 1 272 ? 44.309 18.314 41.054 1.00 30.97 272 GLY A N 1
ATOM 2073 C CA . GLY A 1 272 ? 44.336 18.899 39.704 1.00 30.97 272 GLY A CA 1
ATOM 2074 C C . GLY A 1 272 ? 42.937 19.038 39.104 1.00 30.97 272 GLY A C 1
ATOM 2075 O O . GLY A 1 272 ? 42.309 18.037 38.787 1.00 30.97 272 GLY A O 1
ATOM 2076 N N . GLY A 1 273 ? 42.442 20.276 39.044 1.00 31.67 273 GLY A N 1
ATOM 2077 C CA . GLY A 1 273 ? 41.096 20.665 38.609 1.00 31.67 273 GLY A CA 1
ATOM 2078 C C . GLY A 1 273 ? 40.889 20.737 37.081 1.00 31.67 273 GLY A C 1
ATOM 2079 O O . GLY A 1 273 ? 41.641 20.120 36.334 1.00 31.67 273 GLY A O 1
ATOM 2080 N N . PRO A 1 274 ? 39.839 21.441 36.610 1.00 38.12 274 PRO A N 1
ATOM 2081 C CA . PRO A 1 274 ? 38.899 20.890 35.634 1.00 38.12 274 PRO A CA 1
ATOM 2082 C C . PRO A 1 274 ? 39.066 21.451 34.213 1.00 38.12 274 PRO A C 1
ATOM 2084 O O . PRO A 1 274 ? 39.285 22.644 34.026 1.00 38.12 274 PRO A O 1
ATOM 2087 N N . GLY A 1 275 ? 38.882 20.593 33.205 1.00 31.25 275 GLY A N 1
ATOM 2088 C CA . GLY A 1 275 ? 38.757 20.981 31.798 1.00 31.25 275 GLY A CA 1
ATOM 2089 C C . GLY A 1 275 ? 37.290 21.040 31.373 1.00 31.25 275 GLY A C 1
ATOM 2090 O O . GLY A 1 275 ? 36.605 20.020 31.336 1.00 31.25 275 GLY A O 1
ATOM 2091 N N . THR A 1 276 ? 36.803 22.239 31.074 1.00 33.81 276 THR A N 1
ATOM 2092 C CA . THR A 1 276 ? 35.475 22.525 30.523 1.00 33.81 276 THR A CA 1
ATOM 2093 C C . THR A 1 276 ? 35.449 22.276 29.009 1.00 33.81 276 THR A C 1
ATOM 2095 O O . THR A 1 276 ? 36.281 22.797 28.272 1.00 33.81 276 THR A O 1
ATOM 2098 N N . CYS A 1 277 ? 34.473 21.499 28.527 1.00 30.66 277 CYS A N 1
ATOM 2099 C CA . CYS A 1 277 ? 34.139 21.384 27.100 1.00 30.66 277 CYS A CA 1
ATOM 2100 C C . CYS A 1 277 ? 33.033 22.396 26.736 1.00 30.66 277 CYS A C 1
ATOM 2102 O O . CYS A 1 277 ? 32.060 22.508 27.491 1.00 30.66 277 CYS A O 1
ATOM 2104 N N . PRO A 1 278 ? 33.126 23.118 25.605 1.00 34.28 278 PRO A N 1
ATOM 2105 C CA . PRO A 1 278 ? 32.119 24.100 25.222 1.00 34.28 278 PRO A CA 1
ATOM 2106 C C . PRO A 1 278 ? 30.877 23.445 24.598 1.00 34.28 278 PRO A C 1
ATOM 2108 O O . PRO A 1 278 ? 30.962 22.547 23.762 1.00 34.28 278 PRO A O 1
ATOM 2111 N N . ARG A 1 279 ? 29.705 23.930 25.026 1.00 30.92 279 ARG A N 1
ATOM 2112 C CA . ARG A 1 279 ? 28.383 23.631 24.461 1.00 30.92 279 ARG A CA 1
ATOM 2113 C C . ARG A 1 279 ? 28.183 24.434 23.171 1.00 30.92 279 ARG A C 1
ATOM 2115 O O . ARG A 1 279 ? 28.345 25.650 23.188 1.00 30.92 279 ARG A O 1
ATOM 2122 N N . HIS A 1 280 ? 27.768 23.770 22.095 1.00 31.53 280 HIS A N 1
ATOM 2123 C CA . HIS A 1 280 ? 27.241 24.419 20.893 1.00 31.53 280 HIS A CA 1
ATOM 2124 C C . HIS A 1 280 ? 25.772 24.825 21.110 1.00 31.53 280 HIS A C 1
ATOM 2126 O O . HIS A 1 280 ? 24.939 23.987 21.451 1.00 31.53 280 HIS A O 1
ATOM 2132 N N . GLN A 1 281 ? 25.468 26.111 20.918 1.00 32.72 281 GLN A N 1
ATOM 2133 C CA . GLN A 1 281 ? 24.109 26.648 20.759 1.00 32.72 281 GLN A CA 1
ATOM 2134 C C . GLN A 1 281 ? 23.671 26.563 19.284 1.00 32.72 281 GLN A C 1
ATOM 2136 O O . GLN A 1 281 ? 24.526 26.695 18.403 1.00 32.72 281 GLN A O 1
ATOM 2141 N N . PRO A 1 282 ? 22.370 26.374 18.993 1.00 32.31 282 PRO A N 1
ATOM 2142 C CA . PRO A 1 282 ? 21.837 26.456 17.636 1.00 32.31 282 PRO A CA 1
ATOM 2143 C C . PRO A 1 282 ? 21.590 27.925 17.230 1.00 32.31 282 PRO A C 1
ATOM 2145 O O . PRO A 1 282 ? 21.336 28.756 18.106 1.00 32.31 282 PRO A O 1
ATOM 2148 N N . PRO A 1 283 ? 21.657 28.272 15.932 1.00 35.53 283 PRO A N 1
ATOM 2149 C CA . PRO A 1 283 ? 21.352 29.621 15.475 1.00 35.53 283 PRO A CA 1
ATOM 2150 C C . PRO A 1 283 ? 19.841 29.891 15.403 1.00 35.53 283 PRO A C 1
ATOM 2152 O O . PRO A 1 283 ? 19.030 28.988 15.204 1.00 35.53 283 PRO A O 1
ATOM 2155 N N . HIS A 1 284 ? 19.535 31.174 15.588 1.00 31.45 284 HIS A N 1
ATOM 2156 C CA . HIS A 1 284 ? 18.229 31.820 15.667 1.00 31.45 284 HIS A CA 1
ATOM 2157 C C . HIS A 1 284 ? 17.447 31.886 14.348 1.00 31.45 284 HIS A C 1
ATOM 2159 O O . HIS A 1 284 ? 18.015 31.846 13.257 1.00 31.45 284 HIS A O 1
ATOM 2165 N N . ASP A 1 285 ? 16.138 32.067 14.537 1.00 31.84 285 ASP A N 1
ATOM 2166 C CA . ASP A 1 285 ? 15.080 32.356 13.573 1.00 31.84 285 ASP A CA 1
ATOM 2167 C C . ASP A 1 285 ? 15.421 33.453 12.553 1.00 31.84 285 ASP A C 1
ATOM 2169 O O . ASP A 1 285 ? 15.941 34.516 12.896 1.00 31.84 285 ASP A O 1
ATOM 2173 N N . GLY A 1 286 ? 15.037 33.198 11.301 1.00 27.66 286 GLY A N 1
ATOM 2174 C CA . GLY A 1 286 ? 15.034 34.161 10.206 1.00 27.66 286 GLY A CA 1
ATOM 2175 C C . GLY A 1 286 ? 13.899 33.856 9.225 1.00 27.66 286 GLY A C 1
ATOM 2176 O O . GLY A 1 286 ? 13.958 32.873 8.494 1.00 27.66 286 GLY A O 1
ATOM 2177 N N . ASP A 1 287 ? 12.864 34.693 9.289 1.00 28.77 287 ASP A N 1
ATOM 2178 C CA . ASP A 1 287 ? 11.862 35.065 8.281 1.00 28.77 287 ASP A CA 1
ATOM 2179 C C . ASP A 1 287 ? 11.567 34.107 7.106 1.00 28.77 287 ASP A C 1
ATOM 2181 O O . ASP A 1 287 ? 12.286 34.054 6.107 1.00 28.77 287 ASP A O 1
ATOM 2185 N N . LEU A 1 288 ? 10.384 33.479 7.146 1.00 29.64 288 LEU A N 1
ATOM 2186 C CA . LEU A 1 288 ? 9.686 32.960 5.963 1.00 29.64 288 LEU A CA 1
ATOM 2187 C C . LEU A 1 288 ? 8.431 33.811 5.686 1.00 29.64 288 LEU A C 1
ATOM 2189 O O . LEU A 1 288 ? 7.640 34.040 6.604 1.00 29.64 288 LEU A O 1
ATOM 2193 N N . PRO A 1 289 ? 8.203 34.277 4.444 1.00 30.97 289 PRO A N 1
ATOM 2194 C CA . PRO A 1 289 ? 7.049 35.106 4.121 1.00 30.97 289 PRO A CA 1
ATOM 2195 C C . PRO A 1 289 ? 5.747 34.293 4.080 1.00 30.97 289 PRO A C 1
ATOM 2197 O O . PRO A 1 289 ? 5.689 33.173 3.572 1.00 30.97 289 PRO A O 1
ATOM 2200 N N . ALA A 1 290 ? 4.681 34.911 4.592 1.00 27.98 290 ALA A N 1
ATOM 2201 C CA . ALA A 1 290 ? 3.331 34.371 4.676 1.00 27.98 290 ALA A CA 1
ATOM 2202 C C . ALA A 1 290 ? 2.746 33.996 3.299 1.00 27.98 290 ALA A C 1
ATOM 2204 O O . ALA A 1 290 ? 2.525 34.857 2.443 1.00 27.98 290 ALA A O 1
ATOM 2205 N N . ALA A 1 291 ? 2.413 32.716 3.118 1.00 28.48 291 ALA A N 1
ATOM 2206 C CA . ALA A 1 291 ? 1.563 32.254 2.027 1.00 28.48 291 ALA A CA 1
ATOM 2207 C C . ALA A 1 291 ? 0.086 32.451 2.398 1.00 28.48 291 ALA A C 1
ATOM 2209 O O . ALA A 1 291 ? -0.409 31.949 3.406 1.00 28.48 291 ALA A O 1
ATOM 2210 N N . ARG A 1 292 ? -0.602 33.231 1.561 1.00 26.50 292 ARG A N 1
ATOM 2211 C CA . ARG A 1 292 ? -2.031 33.535 1.640 1.00 26.50 292 ARG A CA 1
ATOM 2212 C C . ARG A 1 292 ? -2.877 32.271 1.484 1.00 26.50 292 ARG A C 1
ATOM 2214 O O . ARG A 1 292 ? -2.609 31.430 0.632 1.00 26.50 292 ARG A O 1
ATOM 2221 N N . SER A 1 293 ? -3.937 32.209 2.279 1.00 30.22 293 SER A N 1
ATOM 2222 C CA . SER A 1 293 ? -5.028 31.246 2.203 1.00 30.22 293 SER A CA 1
ATOM 2223 C C . SER A 1 293 ? -5.769 31.340 0.864 1.00 30.22 293 SER A C 1
ATOM 2225 O O . SER A 1 293 ? -6.292 32.390 0.493 1.00 30.22 293 SER A O 1
ATOM 2227 N N . GLY A 1 294 ? -5.822 30.213 0.153 1.00 25.70 294 GLY A N 1
ATOM 2228 C CA . GLY A 1 294 ? -6.669 29.971 -1.010 1.00 25.70 294 GLY A CA 1
ATOM 2229 C C . GLY A 1 294 ? -7.497 28.712 -0.766 1.00 25.70 294 GLY A C 1
ATOM 2230 O O . GLY A 1 294 ? -6.971 27.677 -0.371 1.00 25.70 294 GLY A O 1
ATOM 2231 N N . SER A 1 295 ? -8.803 28.855 -0.925 1.00 28.64 295 SER A N 1
ATOM 2232 C CA . SER A 1 295 ? -9.873 27.900 -0.658 1.00 28.64 295 SER A CA 1
ATOM 2233 C C . SER A 1 295 ? -9.824 26.620 -1.501 1.00 28.64 295 SER A C 1
ATOM 2235 O O . SER A 1 295 ? -9.667 26.703 -2.712 1.00 28.64 295 SER A O 1
ATOM 2237 N N . GLY A 1 296 ? -10.096 25.486 -0.845 1.00 34.69 296 GLY A N 1
ATOM 2238 C CA . GLY A 1 296 ? -10.852 24.340 -1.366 1.00 34.69 296 GLY A CA 1
ATOM 2239 C C . GLY A 1 296 ? -10.437 23.770 -2.719 1.00 34.69 296 GLY A C 1
ATOM 2240 O O . GLY A 1 296 ? -11.079 24.068 -3.719 1.00 34.69 296 GLY A O 1
ATOM 2241 N N . ASP A 1 297 ? -9.475 22.850 -2.713 1.00 30.48 297 ASP A N 1
ATOM 2242 C CA . ASP A 1 297 ? -9.374 21.834 -3.758 1.00 30.48 297 ASP A CA 1
ATOM 2243 C C . ASP A 1 297 ? -9.275 20.469 -3.071 1.00 30.48 297 ASP A C 1
ATOM 2245 O O . ASP A 1 297 ? -8.395 20.231 -2.237 1.00 30.48 297 ASP A O 1
ATOM 2249 N N . GLN A 1 298 ? -10.266 19.613 -3.315 1.00 36.06 298 GLN A N 1
ATOM 2250 C CA . GLN A 1 298 ? -10.247 18.244 -2.814 1.00 36.06 298 GLN A CA 1
ATOM 2251 C C . GLN A 1 298 ? -9.125 17.508 -3.544 1.00 36.06 298 GLN A C 1
ATOM 2253 O O . GLN A 1 298 ? -9.014 17.628 -4.758 1.00 36.06 298 GLN A O 1
ATOM 2258 N N . GLY A 1 299 ? -8.284 16.783 -2.801 1.00 32.91 299 GLY A N 1
ATOM 2259 C CA . GLY A 1 299 ? -7.063 16.139 -3.294 1.00 32.91 299 GLY A CA 1
ATOM 2260 C C . GLY A 1 299 ? -7.303 15.136 -4.425 1.00 32.91 299 GLY A C 1
ATOM 2261 O O . GLY A 1 299 ? -7.379 13.932 -4.189 1.00 32.91 299 GLY A O 1
ATOM 2262 N N . GLY A 1 300 ? -7.413 15.643 -5.650 1.00 36.50 300 GLY A N 1
ATOM 2263 C CA . GLY A 1 300 ? -7.498 14.862 -6.871 1.00 36.50 300 GLY A CA 1
ATOM 2264 C C . GLY A 1 300 ? -6.115 14.393 -7.303 1.00 36.50 300 GLY A C 1
ATOM 2265 O O . GLY A 1 300 ? -5.150 15.158 -7.295 1.00 36.50 300 GLY A O 1
ATOM 2266 N N . TRP A 1 301 ? -6.018 13.129 -7.708 1.00 45.69 301 TRP A N 1
ATOM 2267 C CA . TRP A 1 301 ? -4.824 12.606 -8.365 1.00 45.69 301 TRP A CA 1
ATOM 2268 C C . TRP A 1 301 ? -4.537 13.419 -9.636 1.00 45.69 301 TRP A C 1
ATOM 2270 O O . TRP A 1 301 ? -5.482 13.768 -10.354 1.00 45.69 301 TRP A O 1
ATOM 2280 N N . PRO A 1 302 ? -3.263 13.736 -9.945 1.00 46.84 302 PRO A N 1
ATOM 2281 C CA . PRO A 1 302 ? -2.942 14.565 -11.097 1.00 46.84 302 PRO A CA 1
ATOM 2282 C C . PRO A 1 302 ? -3.529 13.934 -12.368 1.00 46.84 302 PRO A C 1
ATOM 2284 O O . PRO A 1 302 ? -3.332 12.738 -12.604 1.00 46.84 302 PRO A O 1
ATOM 2287 N N . PRO A 1 303 ? -4.251 14.702 -13.207 1.00 46.00 303 PRO A N 1
ATOM 2288 C CA . PRO A 1 303 ? -4.863 14.149 -14.403 1.00 46.00 303 PRO A CA 1
ATOM 2289 C C . PRO A 1 303 ? -3.771 13.568 -15.301 1.00 46.00 303 PRO A C 1
ATOM 2291 O O . PRO A 1 303 ? -2.817 14.270 -15.652 1.00 46.00 303 PRO A O 1
ATOM 2294 N N . LEU A 1 304 ? -3.935 12.304 -15.712 1.00 47.31 304 LEU A N 1
ATOM 2295 C CA . LEU A 1 304 ? -3.116 11.662 -16.740 1.00 47.31 304 LEU A CA 1
ATOM 2296 C C . LEU A 1 304 ? -3.305 12.431 -18.056 1.00 47.31 304 LEU A C 1
ATOM 2298 O O . LEU A 1 304 ? -4.159 12.114 -18.886 1.00 47.31 304 LEU A O 1
ATOM 2302 N N . ARG A 1 305 ? -2.551 13.518 -18.249 1.00 41.06 305 ARG A N 1
ATOM 2303 C CA . ARG A 1 305 ? -2.606 14.288 -19.489 1.00 41.06 305 ARG A CA 1
ATOM 2304 C C . ARG A 1 305 ? -2.072 13.397 -20.608 1.00 41.06 305 ARG A C 1
ATOM 2306 O O . ARG A 1 305 ? -0.875 13.137 -20.674 1.00 41.06 305 ARG A O 1
ATOM 2313 N N . ARG A 1 306 ? -2.941 13.001 -21.547 1.00 37.59 306 ARG A N 1
ATOM 2314 C CA . ARG A 1 306 ? -2.521 12.542 -22.881 1.00 37.59 306 ARG A CA 1
ATOM 2315 C C . ARG A 1 306 ? -1.749 13.676 -23.553 1.00 37.59 306 ARG A C 1
ATOM 2317 O O . ARG A 1 306 ? -2.336 14.558 -24.174 1.00 37.59 306 ARG A O 1
ATOM 2324 N N . ARG A 1 307 ? -0.429 13.681 -23.425 1.00 38.28 307 ARG A N 1
ATOM 2325 C CA . ARG A 1 307 ? 0.451 14.542 -24.213 1.00 38.28 307 ARG A CA 1
ATOM 2326 C C . ARG A 1 307 ? 1.664 13.732 -24.616 1.00 38.28 307 ARG A C 1
ATOM 2328 O O . ARG A 1 307 ? 2.580 13.652 -23.828 1.00 38.28 307 ARG A O 1
ATOM 2335 N N . PHE A 1 308 ? 1.619 13.157 -25.820 1.00 32.69 308 PHE A N 1
ATOM 2336 C CA . PHE A 1 308 ? 2.674 13.234 -26.839 1.00 32.69 308 PHE A CA 1
ATOM 2337 C C . PHE A 1 308 ? 2.114 12.757 -28.199 1.00 32.69 308 PHE A C 1
ATOM 2339 O O . PHE A 1 308 ? 1.851 11.581 -28.413 1.00 32.69 308 PHE A O 1
ATOM 2346 N N . GLY A 1 309 ? 1.895 13.720 -29.105 1.00 31.89 309 GLY A N 1
ATOM 2347 C CA . GLY A 1 309 ? 2.245 13.619 -30.529 1.00 31.89 309 GLY A CA 1
ATOM 2348 C C . GLY A 1 309 ? 1.558 12.593 -31.439 1.00 31.89 309 GLY A C 1
ATOM 2349 O O . GLY A 1 309 ? 2.251 11.835 -32.109 1.00 31.89 309 GLY A O 1
ATOM 2350 N N . GLY A 1 310 ? 0.233 12.643 -31.594 1.00 27.34 310 GLY A N 1
ATOM 2351 C CA . GLY A 1 310 ? -0.409 12.098 -32.796 1.00 27.34 310 GLY A CA 1
ATOM 2352 C C . GLY A 1 310 ? -0.193 13.044 -33.981 1.00 27.34 310 GLY A C 1
ATOM 2353 O O . GLY A 1 310 ? -0.752 14.140 -33.997 1.00 27.34 310 GLY A O 1
ATOM 2354 N N . ARG A 1 311 ? 0.630 12.648 -34.962 1.00 31.12 311 ARG A N 1
ATOM 2355 C CA . ARG A 1 311 ? 0.765 13.347 -36.253 1.00 31.12 311 ARG A CA 1
ATOM 2356 C C . ARG A 1 311 ? -0.620 13.537 -36.872 1.00 31.12 311 ARG A C 1
ATOM 2358 O O . ARG A 1 311 ? -1.273 12.563 -37.239 1.00 31.12 311 ARG A O 1
ATOM 2365 N N . ALA A 1 312 ? -1.040 14.787 -37.036 1.00 30.62 312 ALA A N 1
ATOM 2366 C CA . ALA A 1 312 ? -2.173 15.113 -37.883 1.00 30.62 312 ALA A CA 1
ATOM 2367 C C . ALA A 1 312 ? -1.792 14.821 -39.343 1.00 30.62 312 ALA A C 1
ATOM 2369 O O . ALA A 1 312 ? -1.037 15.565 -39.967 1.00 30.62 312 ALA A O 1
ATOM 2370 N N . LEU A 1 313 ? -2.320 13.726 -39.886 1.00 33.31 313 LEU A N 1
ATOM 2371 C CA . LEU A 1 313 ? -2.485 13.557 -41.324 1.00 33.31 313 LEU A CA 1
ATOM 2372 C C . LEU A 1 313 ? -3.486 14.619 -41.800 1.00 33.31 313 LEU A C 1
ATOM 2374 O O . LEU A 1 313 ? -4.693 14.444 -41.654 1.00 33.31 313 LEU A O 1
ATOM 2378 N N . ARG A 1 314 ? -3.000 15.723 -42.374 1.00 30.14 314 ARG A N 1
ATOM 2379 C CA . ARG A 1 314 ? -3.816 16.545 -43.275 1.00 30.14 314 ARG A CA 1
ATOM 2380 C C . ARG A 1 314 ? -3.632 16.015 -44.694 1.00 30.14 314 ARG A C 1
ATOM 2382 O O . ARG A 1 314 ? -2.542 16.095 -45.252 1.00 30.14 314 ARG A O 1
ATOM 2389 N N . LYS A 1 315 ? -4.704 15.444 -45.249 1.00 31.08 315 LYS A N 1
ATOM 2390 C CA . LYS A 1 315 ? -4.870 15.258 -46.697 1.00 31.08 315 LYS A CA 1
ATOM 2391 C C . LYS A 1 315 ? -5.143 16.618 -47.369 1.00 31.08 315 LYS A C 1
ATOM 2393 O O . LYS A 1 315 ? -5.625 17.526 -46.691 1.00 31.08 315 LYS A O 1
ATOM 2398 N N . PRO A 1 316 ? -4.813 16.758 -48.665 1.00 46.12 316 PRO A N 1
ATOM 2399 C CA . PRO A 1 316 ? -4.831 18.031 -49.379 1.00 46.12 316 PRO A CA 1
ATOM 2400 C C . PRO A 1 316 ? -6.233 18.346 -49.902 1.00 46.12 316 PRO A C 1
ATOM 2402 O O . PRO A 1 316 ? -6.978 17.411 -50.188 1.00 46.12 316 PRO A O 1
ATOM 2405 N N . GLN A 1 317 ? -6.549 19.630 -50.097 1.00 33.72 317 GLN A N 1
ATOM 2406 C CA . GLN A 1 317 ? -7.467 20.085 -51.148 1.00 33.72 317 GLN A CA 1
ATOM 2407 C C . GLN A 1 317 ? -7.468 21.619 -51.280 1.00 33.72 317 GLN A C 1
ATOM 2409 O O . GLN A 1 317 ? -7.816 22.306 -50.324 1.00 33.72 317 GLN A O 1
ATOM 2414 N N . LEU A 1 318 ? -7.100 22.033 -52.504 1.00 38.69 318 LEU A N 1
ATOM 2415 C CA . LEU A 1 318 ? -7.342 23.279 -53.254 1.00 38.69 318 LEU A CA 1
ATOM 2416 C C . LEU A 1 318 ? -6.822 24.604 -52.678 1.00 38.69 318 LEU A C 1
ATOM 2418 O O . LEU A 1 318 ? -7.429 25.149 -51.736 1.00 38.69 318 LEU A O 1
#

InterPro domains:
  IPR004305 Thiaminase-2/PQQC [PF03070] (10-214)
  IPR016084 Haem oxygenase-like, multi-helical [G3DSA:1.20.910.10] (1-226)
  IPR016084 Haem oxygenase-like, multi-helical [SSF48613] (1-214)
  IPR050967 Thiamine Salvage Pathway TenA [PTHR43198] (10-225)

pLDDT: mean 76.39, std 27.27, range [25.7, 98.81]

Foldseek 3Di:
DALLVVLVVVLVVLLVCLLVPCLLLCLQEQNADLQLVLLLLLLCLPFVLLLLLVLLQLLLVQDPDPVSNVLSPLVSVLSVVCSVVSVVLSVVSCVLNNDPPHLQDHFPLSVVLSVLSVCQSPPHNLLNLLQSLLVLVSLQSSLVSSVVRHDPPHPNVVVSVSSRADPPSVVSSVVSSVVSVVCSVPPDPVSNVSSSVSNVVNSVSSSVSSVCSSVSGHPVVVPDDPVVVVVVVVVVVVVVVVVVPPPDDDDDDDDDDDDDDDDDDDDDDDDDDDDDDDDDDDDDDDDDDDDDDDDDDDSDRPPPDPDDDDDDPDDDDD

Radius of gyration: 31.18 Å; chains: 1; bounding box: 73×77×110 Å

Organism: Streptomyces murinus (NCBI:txid33900)

Secondary structure (DSSP, 8-state):
--HHHHHHHHHHHHHHHHHHSHHHHHHHHS-S-HHHHHHHHHHIIIIIHHHHHHHHHHHHHT-SSHHHHHHHHHHHHHHHHHHHHHHHHHHHHHHHH------SSS-HHHHHHHHHHHHHHHH-HHHHHHHHHHHHHHHHHHHHHHHHHPPTT-TTHHHHHHHS--TTHHHHHHHHHHHHHHHHHH--HHHHHHHHHHHHHHHHHHHHHHHHHHTT--TTTTSSSSSHHHHHHHHHHHHHHHHHSTTS---------------------------PPPPPPPPP----PPPPP------PPPP----S----------